Protein AF-A0A392MML0-F1 (afdb_monomer_lite)

Foldseek 3Di:
DDDDDDDDDADPVALLQPLDPLSVQQLVCVVVVHHSDGDDDFDADPPPRHGDDPVRVVVVCVVVVHDDDHSVVVNLVCLLPDDQKDFDDWDWDQDPLGIWIKTWIAGNRPRDIKIKTWFAQCPQQAAAAEEEAEDECCCCPVVDPLACRNVLVVLSSNVRVVVRGHMYIYDPCCYLQNPDDVLNVQLVVVVVVPDASQRSCVVVVHDSHPDDCSNVLSVSVVSNHQEYAYAFQAPVVQPSSVSSNHYYPHYDYRADDDDPSHVRVVVCCVPVRVGHHPVND

Structure (mmCIF, N/CA/C/O backbone):
data_AF-A0A392MML0-F1
#
_entry.id   AF-A0A392MML0-F1
#
loop_
_atom_site.group_PDB
_atom_site.id
_atom_site.type_symbol
_atom_site.label_atom_id
_atom_site.label_alt_id
_atom_site.label_comp_id
_atom_site.label_asym_id
_atom_site.label_entity_id
_atom_site.label_seq_id
_atom_site.pdbx_PDB_ins_code
_atom_site.Cartn_x
_atom_site.Cartn_y
_atom_site.Cartn_z
_atom_site.occupancy
_atom_site.B_iso_or_equiv
_atom_site.auth_seq_id
_atom_site.auth_comp_id
_atom_site.auth_asym_id
_atom_site.auth_atom_id
_atom_site.pdbx_PDB_model_num
ATOM 1 N N . LYS A 1 1 ? 29.523 -18.549 -19.475 1.00 69.62 1 LYS A N 1
ATOM 2 C CA . LYS A 1 1 ? 30.356 -18.600 -20.705 1.00 69.62 1 LYS A CA 1
ATOM 3 C C . LYS A 1 1 ? 30.643 -17.160 -21.132 1.00 69.62 1 LYS A C 1
ATOM 5 O O . LYS A 1 1 ? 29.726 -16.363 -20.967 1.00 69.62 1 LYS A O 1
ATOM 10 N N . PRO A 1 2 ? 31.853 -16.813 -21.603 1.00 88.12 2 PRO A N 1
ATOM 11 C CA . PRO A 1 2 ? 32.136 -15.474 -22.132 1.00 88.12 2 PRO A CA 1
ATOM 12 C C . PRO A 1 2 ? 31.423 -15.230 -23.477 1.00 88.12 2 PRO A C 1
ATOM 14 O O . PRO A 1 2 ? 31.058 -16.192 -24.156 1.00 88.12 2 PRO A O 1
ATOM 17 N N . GLY A 1 3 ? 31.216 -13.959 -23.843 1.00 93.94 3 GLY A N 1
ATOM 18 C CA . GLY A 1 3 ? 30.564 -13.529 -25.087 1.00 93.94 3 GLY A CA 1
ATOM 19 C C . GLY A 1 3 ? 30.377 -12.006 -25.166 1.00 93.94 3 GLY A C 1
ATOM 20 O O . GLY A 1 3 ? 30.806 -11.287 -24.269 1.00 93.94 3 GLY A O 1
ATOM 21 N N . HIS A 1 4 ? 29.718 -11.529 -26.228 1.00 94.62 4 HIS A N 1
ATOM 22 C CA . HIS A 1 4 ? 29.469 -10.096 -26.492 1.00 94.62 4 HIS A CA 1
ATOM 23 C C . HIS A 1 4 ? 28.057 -9.630 -26.094 1.00 94.62 4 HIS A C 1
ATOM 25 O O . HIS A 1 4 ? 27.668 -8.499 -26.367 1.00 94.62 4 HIS A O 1
ATOM 31 N N . VAL A 1 5 ? 27.276 -10.512 -25.464 1.00 93.94 5 VAL A N 1
ATOM 32 C CA . VAL A 1 5 ? 25.942 -10.219 -24.932 1.00 93.94 5 VAL A CA 1
ATOM 33 C C . VAL A 1 5 ? 25.992 -10.405 -23.424 1.00 93.94 5 VAL A C 1
ATOM 35 O O . VAL A 1 5 ? 26.407 -11.460 -22.942 1.00 93.94 5 VAL A O 1
ATOM 38 N N . PHE A 1 6 ? 25.552 -9.389 -22.687 1.00 94.12 6 PHE A N 1
ATOM 39 C CA . PHE A 1 6 ? 25.545 -9.383 -21.228 1.00 94.12 6 PHE A CA 1
ATOM 40 C C . PHE A 1 6 ? 24.127 -9.686 -20.722 1.00 94.12 6 PHE A C 1
ATOM 42 O O . PHE A 1 6 ? 23.283 -8.788 -20.709 1.00 94.12 6 PHE A O 1
ATOM 49 N N . PRO A 1 7 ? 23.813 -10.938 -20.335 1.00 93.88 7 PRO A N 1
ATOM 50 C CA . PRO A 1 7 ? 22.473 -11.282 -19.884 1.00 93.88 7 PRO A CA 1
ATOM 51 C C . PRO A 1 7 ? 22.177 -10.633 -18.530 1.00 93.88 7 PRO A C 1
ATOM 53 O O . PRO A 1 7 ? 22.940 -10.775 -17.573 1.00 93.88 7 PRO A O 1
ATOM 56 N N . LEU A 1 8 ? 21.026 -9.971 -18.437 1.00 95.19 8 LEU A N 1
ATOM 57 C CA . LEU A 1 8 ? 20.492 -9.430 -17.191 1.00 95.19 8 LEU A CA 1
ATOM 58 C C . LEU A 1 8 ? 19.287 -10.263 -16.754 1.00 95.19 8 LEU A C 1
ATOM 60 O O . LEU A 1 8 ? 18.409 -10.573 -17.557 1.00 95.19 8 LEU A O 1
ATOM 64 N N . LYS A 1 9 ? 19.228 -10.610 -15.467 1.00 93.88 9 LYS A N 1
ATOM 65 C CA . LYS A 1 9 ? 18.085 -11.324 -14.888 1.00 93.88 9 LYS A CA 1
ATOM 66 C C . LYS A 1 9 ? 17.128 -10.321 -14.250 1.00 93.88 9 LYS A C 1
ATOM 68 O O . LYS A 1 9 ? 17.496 -9.656 -13.284 1.00 93.88 9 LYS A O 1
ATOM 73 N N . TYR A 1 10 ? 15.911 -10.235 -14.776 1.00 92.69 10 TYR A N 1
ATOM 74 C CA . TYR A 1 10 ? 14.839 -9.449 -14.168 1.00 92.69 10 TYR A CA 1
ATOM 75 C C . TYR A 1 10 ? 14.255 -10.170 -12.943 1.00 92.69 10 TYR A C 1
ATOM 77 O O . TYR A 1 10 ? 14.371 -11.392 -12.797 1.00 92.69 10 TYR A O 1
ATOM 85 N N . ARG A 1 11 ? 13.618 -9.417 -12.042 1.00 89.25 11 ARG A N 1
ATOM 86 C CA . ARG A 1 11 ? 12.862 -9.990 -10.919 1.00 89.25 11 ARG A CA 1
ATOM 87 C C . ARG A 1 11 ? 11.448 -10.390 -11.337 1.00 89.25 11 ARG A C 1
ATOM 89 O O . ARG A 1 11 ? 10.748 -9.615 -11.985 1.00 89.25 11 ARG A O 1
ATOM 96 N N . ASN A 1 12 ? 10.991 -11.559 -10.885 1.00 86.75 12 ASN A N 1
ATOM 97 C CA . ASN A 1 12 ? 9.590 -11.967 -11.032 1.00 86.75 12 ASN A CA 1
ATOM 98 C C . ASN A 1 12 ? 8.664 -10.891 -10.448 1.00 86.75 12 ASN A C 1
ATOM 100 O O . ASN A 1 12 ? 8.916 -10.400 -9.350 1.00 86.75 12 ASN A O 1
ATOM 104 N N . GLY A 1 13 ? 7.623 -10.521 -11.197 1.00 86.94 13 GLY A N 1
ATOM 105 C CA . GLY A 1 13 ? 6.752 -9.374 -10.912 1.00 86.94 13 GLY A CA 1
ATOM 106 C C . GLY A 1 13 ? 7.151 -8.081 -11.637 1.00 86.94 13 GLY A C 1
ATOM 107 O O . GLY A 1 13 ? 6.345 -7.153 -11.690 1.00 86.94 13 GLY A O 1
ATOM 108 N N . GLY A 1 14 ? 8.333 -8.024 -12.257 1.00 92.19 14 GLY A N 1
ATOM 109 C CA . GLY A 1 14 ? 8.743 -6.923 -13.132 1.00 92.19 14 GLY A CA 1
ATOM 110 C C . GLY A 1 14 ? 8.851 -5.586 -12.398 1.00 92.19 14 GLY A C 1
ATOM 111 O O . GLY A 1 14 ? 9.293 -5.527 -11.244 1.00 92.19 14 GLY A O 1
ATOM 112 N N . VAL A 1 15 ? 8.417 -4.500 -13.042 1.00 91.56 15 VAL A N 1
ATOM 113 C CA . VAL A 1 15 ? 8.531 -3.139 -12.495 1.00 91.56 15 VAL A CA 1
ATOM 114 C C . VAL A 1 15 ? 7.739 -2.938 -11.211 1.00 91.56 15 VAL A C 1
ATOM 116 O O . VAL A 1 15 ? 8.058 -2.047 -10.430 1.00 91.56 15 VAL A O 1
ATOM 119 N N . LEU A 1 16 ? 6.749 -3.797 -10.954 1.00 87.88 16 LEU A N 1
ATOM 120 C CA . LEU A 1 16 ? 5.980 -3.806 -9.709 1.00 87.88 16 LEU A CA 1
ATOM 121 C C . LEU A 1 16 ? 6.795 -4.311 -8.510 1.00 87.88 16 LEU A C 1
ATOM 123 O O . LEU A 1 16 ? 6.372 -4.144 -7.373 1.00 87.88 16 LEU A O 1
ATOM 127 N N . ARG A 1 17 ? 7.950 -4.938 -8.755 1.00 82.44 17 ARG A N 1
ATOM 128 C CA . ARG A 1 17 ? 8.863 -5.457 -7.725 1.00 82.44 17 ARG A CA 1
ATOM 129 C C . ARG A 1 17 ? 10.188 -4.722 -7.678 1.00 82.44 17 ARG A C 1
ATOM 131 O O . ARG A 1 17 ? 10.786 -4.600 -6.611 1.00 82.44 17 ARG A O 1
ATOM 138 N N . ARG A 1 18 ? 10.667 -4.253 -8.827 1.00 85.69 18 ARG A N 1
ATOM 139 C CA . ARG A 1 18 ? 11.861 -3.419 -8.935 1.00 85.69 18 ARG A CA 1
ATOM 140 C C . ARG A 1 18 ? 11.701 -2.470 -10.111 1.00 85.69 18 ARG A C 1
ATOM 142 O O . ARG A 1 18 ? 11.640 -2.914 -11.249 1.00 85.69 18 ARG A O 1
ATOM 149 N N . ALA A 1 19 ? 11.715 -1.171 -9.838 1.00 88.88 19 ALA A N 1
ATOM 150 C CA . ALA A 1 19 ? 11.628 -0.120 -10.849 1.00 88.88 19 ALA A CA 1
ATOM 151 C C . ALA A 1 19 ? 12.954 0.054 -11.626 1.00 88.88 19 ALA A C 1
ATOM 153 O O . ALA A 1 19 ? 13.584 1.106 -11.571 1.00 88.88 19 ALA A O 1
ATOM 154 N N . GLY A 1 20 ? 13.416 -0.998 -12.306 1.00 92.25 20 GLY A N 1
ATOM 155 C CA . GLY A 1 20 ? 14.630 -0.994 -13.120 1.00 92.25 20 GLY A CA 1
ATOM 156 C C . GLY A 1 20 ? 14.337 -1.070 -14.618 1.00 92.25 20 GLY A C 1
ATOM 157 O O . GLY A 1 20 ? 13.309 -1.597 -15.036 1.00 92.25 20 GLY A O 1
ATOM 158 N N . HIS A 1 21 ? 15.277 -0.592 -15.440 1.00 95.31 21 HIS A N 1
ATOM 159 C CA . HIS A 1 21 ? 15.193 -0.700 -16.904 1.00 95.31 21 HIS A CA 1
ATOM 160 C C . HIS A 1 21 ? 15.143 -2.158 -17.385 1.00 95.31 21 HIS A C 1
ATOM 162 O O . HIS A 1 21 ? 14.442 -2.464 -18.347 1.00 95.31 21 HIS A O 1
ATOM 168 N N . THR A 1 22 ? 15.833 -3.068 -16.685 1.00 95.88 22 THR A N 1
ATOM 169 C CA . THR A 1 22 ? 15.772 -4.511 -16.952 1.00 95.88 22 THR A CA 1
ATOM 170 C C . THR A 1 22 ? 14.336 -5.018 -16.859 1.00 95.88 22 THR A C 1
ATOM 172 O O . THR A 1 22 ? 13.816 -5.545 -17.837 1.00 95.88 22 THR A O 1
ATOM 175 N N . GLU A 1 23 ? 13.666 -4.797 -15.726 1.00 96.94 23 GLU A N 1
ATOM 176 C CA . GLU A 1 23 ? 12.269 -5.188 -15.538 1.00 96.94 23 GLU A CA 1
ATOM 177 C C . GLU A 1 23 ? 11.330 -4.490 -16.526 1.00 96.94 23 GLU A C 1
ATOM 179 O O . GLU A 1 23 ? 10.472 -5.140 -17.114 1.00 96.94 23 GLU A O 1
ATOM 184 N N . ALA A 1 24 ? 11.515 -3.186 -16.751 1.00 97.00 24 ALA A N 1
ATOM 185 C CA . ALA A 1 24 ? 10.657 -2.409 -17.641 1.00 97.00 24 ALA A CA 1
ATOM 186 C C . ALA A 1 24 ? 10.690 -2.922 -19.082 1.00 97.00 24 ALA A C 1
ATOM 188 O O . ALA A 1 24 ? 9.644 -3.049 -19.713 1.00 97.00 24 ALA A O 1
ATOM 189 N N . SER A 1 25 ? 11.877 -3.258 -19.588 1.00 96.75 25 SER A N 1
ATOM 190 C CA . SER A 1 25 ? 12.028 -3.784 -20.944 1.00 96.75 25 SER A CA 1
ATOM 191 C C . SER A 1 25 ? 11.318 -5.131 -21.132 1.00 96.75 25 SER A C 1
ATOM 193 O O . SER A 1 25 ? 10.666 -5.337 -22.153 1.00 96.75 25 SER A O 1
ATOM 195 N N . VAL A 1 26 ? 11.390 -6.019 -20.132 1.00 97.00 26 VAL A N 1
ATOM 196 C CA . VAL A 1 26 ? 10.736 -7.335 -20.155 1.00 97.00 26 VAL A CA 1
ATOM 197 C C . VAL A 1 26 ? 9.219 -7.197 -20.016 1.00 97.00 26 VAL A C 1
ATOM 199 O O . VAL A 1 26 ? 8.464 -7.862 -20.721 1.00 97.00 26 VAL A O 1
ATOM 202 N N . ASP A 1 27 ? 8.756 -6.300 -19.1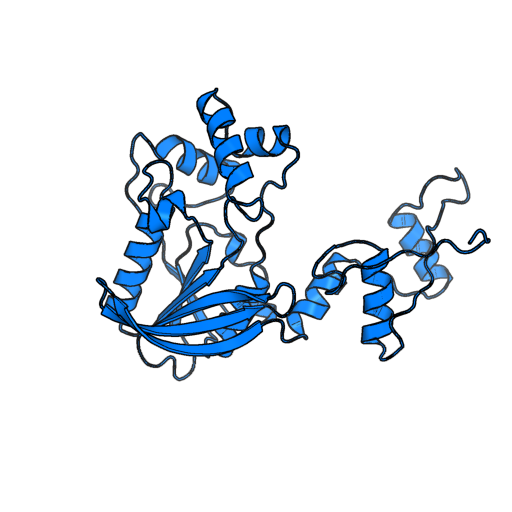48 1.00 96.75 27 ASP A N 1
ATOM 203 C CA . ASP A 1 27 ? 7.328 -6.047 -18.976 1.00 96.75 27 ASP A CA 1
ATOM 204 C C . ASP A 1 27 ? 6.687 -5.467 -20.240 1.00 96.75 27 ASP A C 1
ATOM 206 O O . ASP A 1 27 ? 5.575 -5.853 -20.584 1.00 96.75 27 ASP A O 1
ATOM 210 N N . LEU A 1 28 ? 7.372 -4.566 -20.954 1.00 96.94 28 LEU A N 1
ATOM 211 C CA . LEU A 1 28 ? 6.857 -3.994 -22.202 1.00 96.94 28 LEU A CA 1
ATOM 212 C C . LEU A 1 28 ? 6.643 -5.065 -23.279 1.00 96.94 28 LEU A C 1
ATOM 214 O O . LEU A 1 28 ? 5.586 -5.080 -23.909 1.00 96.94 28 LEU A O 1
ATOM 218 N N . VAL A 1 29 ? 7.599 -5.983 -23.466 1.00 96.56 29 VAL A N 1
ATOM 219 C CA . VAL A 1 29 ? 7.441 -7.075 -24.446 1.00 96.56 29 VAL A CA 1
ATOM 220 C C . VAL A 1 29 ? 6.363 -8.071 -24.012 1.00 96.56 29 VAL A C 1
ATOM 222 O O . VAL A 1 29 ? 5.564 -8.501 -24.841 1.00 96.56 29 VAL A O 1
ATOM 225 N N . ALA A 1 30 ? 6.261 -8.369 -22.713 1.00 94.81 30 ALA A N 1
ATOM 226 C CA . ALA A 1 30 ? 5.213 -9.238 -22.184 1.00 94.81 30 ALA A CA 1
ATOM 227 C C . ALA A 1 30 ? 3.812 -8.623 -22.361 1.00 94.81 30 ALA A C 1
ATOM 229 O O . ALA A 1 30 ? 2.881 -9.313 -22.770 1.00 94.81 30 ALA A O 1
ATOM 230 N N . LEU A 1 31 ? 3.660 -7.314 -22.122 1.00 95.06 31 LEU A N 1
ATOM 231 C CA . LEU A 1 31 ? 2.411 -6.579 -22.364 1.00 95.06 31 LEU A CA 1
ATOM 232 C C . LEU A 1 31 ? 2.029 -6.527 -23.850 1.00 95.06 31 LEU A C 1
ATOM 234 O O . LEU A 1 31 ? 0.846 -6.411 -24.163 1.00 95.06 31 LEU A O 1
ATOM 238 N N . ALA A 1 32 ? 3.002 -6.641 -24.755 1.00 95.44 32 ALA A N 1
ATOM 239 C CA . ALA A 1 32 ? 2.768 -6.784 -26.190 1.00 95.44 32 ALA A CA 1
ATOM 240 C C . ALA A 1 32 ? 2.397 -8.223 -26.611 1.00 95.44 32 ALA A C 1
ATOM 242 O O . ALA A 1 32 ? 2.219 -8.483 -27.799 1.00 95.44 32 ALA A O 1
ATOM 243 N N . GLY A 1 33 ? 2.283 -9.165 -25.666 1.00 95.75 33 GLY A N 1
ATOM 244 C CA . GLY A 1 33 ? 1.979 -10.572 -25.941 1.00 95.75 33 GLY A CA 1
ATOM 245 C C . GLY A 1 33 ? 3.170 -11.380 -26.465 1.00 95.75 33 GLY A C 1
ATOM 246 O O . GLY A 1 33 ? 2.980 -12.474 -26.993 1.00 95.75 33 GLY A O 1
ATOM 247 N N . LEU A 1 34 ? 4.393 -10.855 -26.341 1.00 97.12 34 LEU A N 1
ATOM 248 C CA . LEU A 1 34 ? 5.618 -11.518 -26.784 1.00 97.12 34 LEU A CA 1
ATOM 249 C C . LEU A 1 34 ? 6.273 -12.306 -25.642 1.00 97.12 34 LEU A C 1
ATOM 251 O O . LEU A 1 34 ? 5.943 -12.152 -24.464 1.00 97.12 34 LEU A O 1
ATOM 255 N N . SER A 1 35 ? 7.241 -13.157 -25.991 1.00 95.00 35 SER A N 1
ATOM 256 C CA . SER A 1 35 ? 8.074 -13.829 -24.990 1.00 95.00 35 SER A CA 1
ATOM 257 C C . SER A 1 35 ? 8.854 -12.805 -24.148 1.00 95.00 35 SER A C 1
ATOM 259 O O . SER A 1 35 ? 9.287 -11.788 -24.692 1.00 95.00 35 SER A O 1
ATOM 261 N N . PRO A 1 36 ? 9.082 -13.065 -22.845 1.00 94.25 36 PRO A N 1
ATOM 262 C CA . PRO A 1 36 ? 9.681 -12.114 -21.903 1.00 94.25 36 PRO A CA 1
ATOM 263 C C . PRO A 1 36 ? 11.210 -11.999 -22.062 1.00 94.25 36 PRO A C 1
ATOM 265 O O . PRO A 1 36 ? 11.971 -12.158 -21.109 1.00 94.25 36 PRO A O 1
ATOM 268 N N . PHE A 1 37 ? 11.666 -11.729 -23.284 1.00 94.50 37 PHE A N 1
ATOM 269 C CA . PHE A 1 37 ? 13.055 -11.471 -23.639 1.00 94.50 37 PHE A CA 1
ATOM 270 C C . PHE A 1 37 ? 13.149 -10.113 -24.327 1.00 94.50 37 PHE A C 1
ATOM 272 O O . PHE A 1 37 ? 12.407 -9.828 -25.264 1.00 94.50 37 PHE A O 1
ATOM 279 N N . SER A 1 38 ? 14.078 -9.282 -23.872 1.00 96.25 38 SER A N 1
ATOM 280 C CA . SER A 1 38 ? 14.300 -7.937 -24.392 1.00 96.25 38 SER A CA 1
ATOM 281 C C . SER A 1 38 ? 15.794 -7.672 -24.568 1.00 96.25 38 SER A C 1
ATOM 283 O O . SER A 1 38 ? 16.635 -8.228 -23.858 1.00 96.25 38 SER A O 1
ATOM 285 N N . ALA A 1 39 ? 16.119 -6.795 -25.514 1.00 96.19 39 ALA A N 1
ATOM 286 C CA . ALA A 1 39 ? 17.425 -6.162 -25.617 1.00 96.19 39 ALA A CA 1
ATOM 287 C C . ALA A 1 39 ? 17.272 -4.690 -25.229 1.00 96.19 39 ALA A C 1
ATOM 289 O O . ALA A 1 39 ? 16.288 -4.046 -25.592 1.00 96.19 39 ALA A O 1
ATOM 290 N N . LEU A 1 40 ? 18.228 -4.166 -24.469 1.00 95.50 40 LEU A N 1
ATOM 291 C CA . LEU A 1 40 ? 18.230 -2.775 -24.037 1.00 95.50 40 LEU A CA 1
ATOM 292 C C . LEU A 1 40 ? 19.656 -2.235 -24.053 1.00 95.50 40 LEU A C 1
ATOM 294 O O . LEU A 1 40 ? 20.604 -2.960 -23.754 1.00 95.50 40 LEU A O 1
ATOM 298 N N . THR A 1 41 ? 19.788 -0.954 -24.372 1.00 94.69 41 THR A N 1
ATOM 299 C CA . THR A 1 41 ? 21.037 -0.201 -24.267 1.00 94.69 41 THR A CA 1
ATOM 300 C C . THR A 1 41 ? 20.737 1.194 -23.742 1.00 94.69 41 THR A C 1
ATOM 302 O O . THR A 1 41 ? 19.629 1.708 -23.908 1.00 94.69 41 THR A O 1
ATOM 305 N N . ALA A 1 42 ? 21.725 1.798 -23.093 1.00 93.19 42 ALA A N 1
ATOM 306 C CA . ALA A 1 42 ? 21.693 3.211 -22.769 1.00 93.19 42 ALA A CA 1
ATOM 307 C C . ALA A 1 42 ? 21.924 4.049 -24.033 1.00 93.19 42 ALA A C 1
ATOM 309 O O . ALA A 1 42 ? 22.707 3.654 -24.899 1.00 93.19 42 ALA A O 1
ATOM 310 N N . LEU A 1 43 ? 21.265 5.205 -24.109 1.00 93.38 43 LEU A N 1
ATOM 311 C CA . LEU A 1 43 ? 21.593 6.240 -25.083 1.00 93.38 43 LEU A CA 1
ATOM 312 C C . LEU A 1 43 ? 22.582 7.221 -24.453 1.00 93.38 43 LEU A C 1
ATOM 314 O O . LEU A 1 43 ? 22.416 7.631 -23.300 1.00 93.38 43 LEU A O 1
ATOM 318 N N . VAL A 1 44 ? 23.603 7.568 -25.225 1.00 94.00 44 VAL A N 1
ATOM 319 C CA . VAL A 1 44 ? 24.650 8.521 -24.858 1.00 94.00 44 VAL A CA 1
ATOM 320 C C . VAL A 1 44 ? 24.518 9.767 -25.717 1.00 94.00 44 VAL A C 1
ATOM 322 O O . VAL A 1 44 ? 24.018 9.703 -26.841 1.00 94.00 44 VAL A O 1
ATOM 325 N N . ASP A 1 45 ? 24.928 10.895 -25.164 1.00 88.50 45 ASP A N 1
ATOM 326 C CA . ASP A 1 45 ? 25.050 12.139 -25.895 1.00 88.50 45 ASP A CA 1
ATOM 327 C C . ASP A 1 45 ? 26.230 12.061 -26.872 1.00 88.50 45 ASP A C 1
ATOM 329 O O . ASP A 1 45 ? 27.289 11.515 -26.552 1.00 88.50 45 ASP A O 1
ATOM 333 N N . VAL A 1 46 ? 26.024 12.571 -28.083 1.00 83.19 46 VAL A N 1
ATOM 334 C CA . VAL A 1 46 ? 27.016 12.498 -29.161 1.00 83.19 46 VAL A CA 1
ATOM 335 C C . VAL A 1 46 ? 28.107 13.556 -28.979 1.00 83.19 46 VAL A C 1
ATOM 337 O O . VAL A 1 46 ? 29.224 13.351 -29.449 1.00 83.19 46 VAL A O 1
ATOM 340 N N . GLU A 1 47 ? 27.811 14.669 -28.300 1.00 84.81 47 GLU A N 1
ATOM 341 C CA . GLU A 1 47 ? 28.741 15.791 -28.151 1.00 84.81 47 GLU A CA 1
ATOM 342 C C . GLU A 1 47 ? 29.773 15.551 -27.045 1.00 84.81 47 GLU A C 1
ATOM 344 O O . GLU A 1 47 ? 30.956 15.835 -27.239 1.00 84.81 47 GLU A O 1
ATOM 349 N N . ASP A 1 48 ? 29.350 15.016 -25.897 1.00 87.81 48 ASP A N 1
ATOM 350 C CA . ASP A 1 48 ? 30.211 14.867 -24.716 1.00 87.81 48 ASP A CA 1
ATOM 351 C C . ASP A 1 48 ? 30.426 13.410 -24.260 1.00 87.81 48 ASP A C 1
ATOM 353 O O . ASP A 1 48 ? 31.253 13.153 -23.382 1.00 87.81 48 ASP A O 1
ATOM 357 N N . GLY A 1 49 ? 29.721 12.442 -24.861 1.00 88.31 49 GLY A N 1
ATOM 358 C CA . GLY A 1 49 ? 29.804 11.021 -24.514 1.00 88.31 49 GLY A CA 1
ATOM 359 C C . GLY A 1 49 ? 29.161 10.648 -23.172 1.00 88.31 49 GLY A C 1
ATOM 360 O O . GLY A 1 49 ? 29.253 9.489 -22.755 1.00 88.31 49 GLY A O 1
ATOM 361 N N . ASN A 1 50 ? 28.510 11.591 -22.485 1.00 91.12 50 ASN A N 1
ATOM 362 C CA . ASN A 1 50 ? 27.792 11.332 -21.243 1.00 91.12 50 ASN A CA 1
ATOM 363 C C . ASN A 1 50 ? 26.449 10.638 -21.508 1.00 91.12 50 ASN A C 1
ATOM 365 O O . ASN A 1 50 ? 25.991 10.478 -22.635 1.00 91.12 50 ASN A O 1
ATOM 369 N N . MET A 1 51 ? 25.777 10.201 -20.444 1.00 92.44 51 MET A N 1
ATOM 370 C CA . MET A 1 51 ? 24.425 9.646 -20.547 1.00 92.44 51 MET A CA 1
ATOM 371 C C . MET A 1 51 ? 23.438 10.708 -21.045 1.00 92.44 51 MET A C 1
ATOM 373 O O . MET A 1 51 ? 23.380 11.805 -20.488 1.00 92.44 51 MET A O 1
ATOM 377 N N . ALA A 1 52 ? 22.618 10.363 -22.041 1.00 92.69 52 ALA A N 1
ATOM 378 C CA . ALA A 1 52 ? 21.686 11.309 -22.641 1.00 92.69 52 ALA A CA 1
ATOM 379 C C . ALA A 1 52 ? 20.676 11.854 -21.613 1.00 92.69 52 ALA A C 1
ATOM 381 O O . ALA A 1 52 ? 20.029 11.104 -20.873 1.00 92.69 52 ALA A O 1
ATOM 382 N N . SER A 1 53 ? 20.506 13.178 -21.600 1.00 91.88 53 SER A N 1
ATOM 383 C CA . SER A 1 53 ? 19.502 13.848 -20.769 1.00 91.88 53 SER A CA 1
ATOM 384 C C . SER A 1 53 ? 18.076 13.556 -21.259 1.00 91.88 53 SER A C 1
ATOM 386 O O . SER A 1 53 ? 17.858 13.222 -22.422 1.00 91.88 53 SER A O 1
ATOM 388 N N . LEU A 1 54 ? 17.060 13.749 -20.405 1.00 91.31 54 LEU A N 1
ATOM 389 C CA . LEU A 1 54 ? 15.654 13.591 -20.815 1.00 91.31 54 LEU A CA 1
ATOM 390 C C . LEU A 1 54 ? 15.279 14.500 -21.999 1.00 91.31 54 LEU A C 1
ATOM 392 O O . LEU A 1 54 ? 14.455 14.117 -22.827 1.00 91.31 54 LEU A O 1
ATOM 396 N N . SER A 1 55 ? 15.867 15.693 -22.074 1.00 92.38 55 SER A N 1
ATOM 397 C CA . SER A 1 55 ? 15.665 16.622 -23.187 1.00 92.38 55 SER A CA 1
ATOM 398 C C . SER A 1 55 ? 16.162 16.012 -24.497 1.00 92.38 55 SER A C 1
ATOM 400 O O . SER A 1 55 ? 15.419 15.981 -25.475 1.00 92.38 55 SER A O 1
ATOM 402 N N . ASN A 1 56 ? 17.358 15.423 -24.478 1.00 92.19 56 ASN A N 1
ATOM 403 C CA . ASN A 1 56 ? 17.977 14.816 -25.658 1.00 92.19 56 ASN A CA 1
ATOM 404 C C . ASN A 1 56 ? 17.238 13.536 -26.061 1.00 92.19 56 ASN A C 1
ATOM 406 O O . ASN A 1 56 ? 16.956 13.333 -27.238 1.00 92.19 56 ASN A O 1
ATOM 410 N N . LEU A 1 57 ? 16.804 12.731 -25.082 1.00 93.88 57 LEU A N 1
ATOM 411 C CA . LEU A 1 57 ? 15.946 11.567 -25.320 1.00 93.88 57 LEU A CA 1
ATOM 412 C C . LEU A 1 57 ? 14.626 11.944 -26.007 1.00 93.88 57 LEU A C 1
ATOM 414 O O . LEU A 1 57 ? 14.166 11.207 -26.873 1.00 93.88 57 LEU A O 1
ATOM 418 N N . LYS A 1 58 ? 14.008 13.078 -25.644 1.00 94.31 58 LYS A N 1
ATOM 419 C CA . LYS A 1 58 ? 12.778 13.559 -26.296 1.00 94.31 58 LYS A CA 1
ATOM 420 C C . LYS A 1 58 ? 13.023 14.003 -27.737 1.00 94.31 58 LYS A C 1
ATOM 422 O O . LYS A 1 58 ? 12.209 13.674 -28.594 1.00 94.31 58 LYS A O 1
ATOM 427 N N . SER A 1 59 ? 14.117 14.718 -27.999 1.00 93.31 59 SER A N 1
ATOM 428 C CA . SER A 1 59 ? 14.495 15.126 -29.358 1.00 93.31 59 SER A CA 1
ATOM 429 C C . SER A 1 59 ? 14.773 13.912 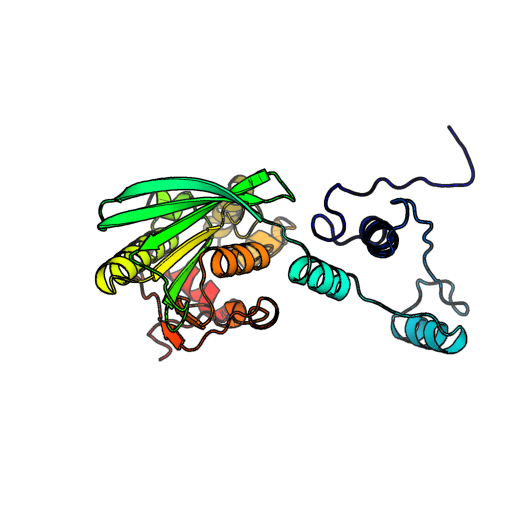-30.245 1.00 93.31 59 SER A C 1
ATOM 431 O O . SER A 1 59 ? 14.189 13.799 -31.318 1.00 93.31 59 SER A O 1
ATOM 433 N N . PHE A 1 60 ? 15.565 12.957 -29.750 1.00 93.19 60 PHE A N 1
ATOM 434 C CA . PHE A 1 60 ? 15.846 11.696 -30.439 1.00 93.19 60 PHE A CA 1
ATOM 435 C C . PHE A 1 60 ? 14.563 10.895 -30.704 1.00 93.19 60 PHE A C 1
ATOM 437 O O . PHE A 1 60 ? 14.322 10.424 -31.811 1.00 93.19 60 PHE A O 1
ATOM 444 N N . ALA A 1 61 ? 13.688 10.773 -29.703 1.00 95.19 61 ALA A N 1
ATOM 445 C CA . ALA A 1 61 ? 12.407 10.091 -29.857 1.00 95.19 61 ALA A CA 1
ATOM 446 C C . ALA A 1 61 ? 11.524 10.741 -30.937 1.00 95.19 61 ALA A C 1
ATOM 448 O O . ALA A 1 61 ? 10.869 10.029 -31.694 1.00 95.19 61 ALA A O 1
ATOM 449 N N . LEU A 1 62 ? 11.527 12.073 -31.040 1.00 95.88 62 LEU A N 1
ATOM 450 C CA . LEU A 1 62 ? 10.790 12.795 -32.076 1.00 95.88 62 LEU A CA 1
ATOM 451 C C . LEU A 1 62 ? 11.387 12.564 -33.472 1.00 95.88 62 LEU A C 1
ATOM 453 O O . LEU A 1 62 ? 10.639 12.282 -34.404 1.00 95.88 62 LEU A O 1
ATOM 457 N N . GLU A 1 63 ? 12.713 12.648 -33.604 1.00 95.81 63 GLU A N 1
ATOM 458 C CA . GLU A 1 63 ? 13.439 12.452 -34.868 1.00 95.81 63 GLU A CA 1
ATOM 459 C C . GLU A 1 63 ? 13.189 11.061 -35.467 1.00 95.81 63 GLU A C 1
ATOM 461 O O . GLU A 1 63 ? 12.866 10.938 -36.647 1.00 95.81 63 GLU A O 1
ATOM 466 N N . TYR A 1 64 ? 13.269 10.016 -34.639 1.00 96.00 64 TYR A N 1
ATOM 467 C CA . TYR A 1 64 ? 13.116 8.623 -35.075 1.00 96.00 64 TYR A CA 1
ATOM 468 C C . TYR A 1 64 ? 11.692 8.074 -34.904 1.00 96.00 64 TYR A C 1
ATOM 470 O O . TYR A 1 64 ? 11.466 6.881 -35.106 1.00 96.00 64 TYR A O 1
ATOM 478 N N . ASN A 1 65 ? 10.726 8.925 -34.536 1.00 96.69 65 ASN A N 1
ATOM 479 C CA . ASN A 1 65 ? 9.331 8.553 -34.282 1.00 96.69 65 ASN A CA 1
ATOM 480 C C . ASN A 1 65 ? 9.185 7.365 -33.304 1.00 96.69 65 ASN A C 1
ATOM 482 O O . ASN A 1 65 ? 8.448 6.405 -33.543 1.00 96.69 65 ASN A O 1
ATOM 486 N N . LEU A 1 66 ? 9.920 7.421 -32.192 1.00 96.06 66 LEU A N 1
ATOM 487 C CA . LEU A 1 66 ? 9.900 6.415 -31.136 1.00 96.06 66 LEU A CA 1
ATOM 488 C C . LEU A 1 66 ? 9.039 6.889 -29.956 1.00 96.06 66 LEU A C 1
ATOM 490 O O . LEU A 1 66 ? 9.132 8.044 -29.538 1.00 96.06 66 LEU A O 1
ATOM 494 N N . PRO A 1 67 ? 8.220 6.014 -29.350 1.00 94.25 67 PRO A N 1
ATOM 495 C CA . PRO A 1 67 ? 7.510 6.360 -28.129 1.00 94.25 67 PRO A CA 1
ATOM 496 C C . PRO A 1 67 ? 8.483 6.475 -26.949 1.00 94.25 67 PRO A C 1
ATOM 498 O O . PRO A 1 67 ? 9.364 5.635 -26.765 1.00 94.25 67 PRO A O 1
ATOM 501 N N . ILE A 1 68 ? 8.263 7.472 -26.091 1.00 94.81 68 ILE A N 1
ATOM 502 C CA . ILE A 1 68 ? 8.950 7.601 -24.803 1.00 94.81 68 ILE A CA 1
ATOM 503 C C . ILE A 1 68 ? 7.966 7.335 -23.664 1.00 94.81 68 ILE A C 1
ATOM 505 O O . ILE A 1 68 ? 6.883 7.916 -23.602 1.00 94.81 68 ILE A O 1
ATOM 509 N N . VAL A 1 69 ? 8.342 6.441 -22.750 1.00 94.62 69 VAL A N 1
ATOM 510 C CA . VAL A 1 69 ? 7.541 6.086 -21.572 1.00 94.62 69 VAL A CA 1
ATOM 511 C C . VAL A 1 69 ? 8.407 6.116 -20.322 1.00 94.62 69 VAL A C 1
ATOM 513 O O . VAL A 1 69 ? 9.596 5.805 -20.370 1.00 94.62 69 VAL A O 1
ATOM 516 N N . SER A 1 70 ? 7.813 6.474 -19.183 1.00 94.38 70 SER A N 1
ATOM 517 C CA . SER A 1 70 ? 8.493 6.389 -17.892 1.00 94.38 70 SER A CA 1
ATOM 518 C C . SER A 1 70 ? 8.195 5.053 -17.205 1.00 94.38 70 SER A C 1
ATOM 520 O O . SER A 1 70 ? 7.091 4.514 -17.313 1.00 94.38 70 SER A O 1
ATOM 522 N N . ILE A 1 71 ? 9.155 4.533 -16.432 1.00 92.88 71 ILE A N 1
ATOM 523 C CA . ILE A 1 71 ? 8.934 3.347 -15.584 1.00 92.88 71 ILE A CA 1
ATOM 524 C C . ILE A 1 71 ? 7.779 3.605 -14.607 1.00 92.88 71 ILE A C 1
ATOM 526 O O . ILE A 1 71 ? 6.951 2.728 -14.373 1.00 92.88 71 ILE A O 1
ATOM 530 N N . THR A 1 72 ? 7.669 4.827 -14.084 1.00 87.50 72 THR A N 1
ATOM 531 C CA . THR A 1 72 ? 6.570 5.243 -13.207 1.00 87.50 72 THR A CA 1
ATOM 532 C C . THR A 1 72 ? 5.206 5.095 -13.884 1.00 87.50 72 THR A C 1
ATOM 534 O O . THR A 1 72 ? 4.261 4.604 -13.261 1.00 87.50 72 THR A O 1
ATOM 537 N N . ASP A 1 73 ? 5.082 5.477 -15.155 1.00 90.19 73 ASP A N 1
ATOM 538 C CA . ASP A 1 73 ? 3.831 5.330 -15.904 1.00 90.19 73 ASP A CA 1
ATOM 539 C C . ASP A 1 73 ? 3.545 3.876 -16.263 1.00 90.19 73 ASP A C 1
ATOM 541 O O . ASP A 1 73 ? 2.392 3.458 -16.182 1.00 90.19 73 ASP A O 1
ATOM 545 N N . LEU A 1 74 ? 4.575 3.078 -16.553 1.00 93.12 74 LEU A N 1
ATOM 546 C CA . LEU A 1 74 ? 4.430 1.635 -16.741 1.00 93.12 74 LEU A CA 1
ATOM 547 C C . LEU A 1 74 ? 3.927 0.947 -15.461 1.00 93.12 74 LEU A C 1
ATOM 549 O O . LEU A 1 74 ? 2.981 0.162 -15.513 1.00 93.12 74 LEU A O 1
ATOM 553 N N . ILE A 1 75 ? 4.479 1.300 -14.295 1.00 87.81 75 ILE A N 1
ATOM 554 C CA . ILE A 1 75 ? 4.002 0.821 -12.988 1.00 87.81 75 ILE A CA 1
ATOM 555 C C . ILE A 1 75 ? 2.527 1.193 -12.795 1.00 87.81 75 ILE A C 1
ATOM 557 O O . ILE A 1 75 ? 1.708 0.333 -12.460 1.00 87.81 75 ILE A O 1
ATOM 561 N N . ARG A 1 76 ? 2.154 2.459 -13.036 1.00 84.56 76 ARG A N 1
ATOM 562 C CA . ARG A 1 76 ? 0.753 2.912 -12.947 1.00 84.56 76 ARG A CA 1
ATOM 563 C C . ARG A 1 76 ? -0.152 2.151 -13.918 1.00 84.56 76 ARG A C 1
ATOM 565 O O . ARG A 1 76 ? -1.257 1.766 -13.537 1.00 84.56 76 ARG A O 1
ATOM 572 N N . TYR A 1 77 ? 0.308 1.930 -15.148 1.00 89.06 77 TYR A N 1
ATOM 573 C CA . TYR A 1 77 ? -0.421 1.215 -16.191 1.00 89.06 77 TYR A CA 1
ATOM 574 C C . TYR A 1 77 ? -0.720 -0.225 -15.771 1.00 89.06 77 TYR A C 1
ATOM 576 O O . TYR A 1 77 ? -1.889 -0.624 -15.795 1.00 89.06 77 TYR A O 1
ATOM 584 N N . ARG A 1 78 ? 0.311 -0.966 -15.340 1.00 90.62 78 ARG A N 1
ATOM 585 C CA . ARG A 1 78 ? 0.199 -2.362 -14.897 1.00 90.62 78 ARG A CA 1
ATOM 586 C C . ARG A 1 78 ? -0.707 -2.484 -13.677 1.00 90.62 78 ARG A C 1
ATOM 588 O O . ARG A 1 78 ? -1.681 -3.225 -13.719 1.00 90.62 78 ARG A O 1
ATOM 595 N N . ARG A 1 79 ? -0.501 -1.672 -12.632 1.00 85.25 79 ARG A N 1
ATOM 596 C CA . ARG A 1 79 ? -1.333 -1.710 -11.407 1.00 85.25 79 ARG A CA 1
ATOM 597 C C . ARG A 1 79 ? -2.817 -1.460 -11.642 1.00 85.25 79 ARG A C 1
ATOM 599 O O . ARG A 1 79 ? -3.649 -1.988 -10.907 1.00 85.25 79 ARG A O 1
ATOM 606 N N . LYS A 1 80 ? -3.147 -0.621 -12.625 1.00 81.38 80 LYS A N 1
ATOM 607 C CA . LYS A 1 80 ? -4.535 -0.298 -12.966 1.00 81.38 80 LYS A CA 1
ATOM 608 C C . LYS A 1 80 ? -5.231 -1.431 -13.728 1.00 81.38 80 LYS A C 1
ATOM 610 O O . LYS A 1 80 ? -6.455 -1.503 -13.698 1.00 81.38 80 LYS A O 1
ATOM 615 N N . ARG A 1 81 ? -4.478 -2.264 -14.448 1.00 86.56 81 ARG A N 1
ATOM 616 C CA . ARG A 1 81 ? -5.026 -3.251 -15.394 1.00 86.56 81 ARG A CA 1
ATOM 617 C C . ARG A 1 81 ? -4.868 -4.691 -14.938 1.00 86.56 81 ARG A C 1
ATOM 619 O O . ARG A 1 81 ? -5.679 -5.532 -15.305 1.00 86.56 81 ARG A O 1
ATOM 626 N N . GLU A 1 82 ? -3.855 -4.973 -14.137 1.00 89.94 82 GLU A N 1
ATOM 627 C CA . GLU A 1 82 ? -3.588 -6.309 -13.630 1.00 89.94 82 GLU A CA 1
ATOM 628 C C . GLU A 1 82 ? -4.285 -6.525 -12.289 1.00 89.94 82 GLU A C 1
ATOM 630 O O . GLU A 1 82 ? -4.256 -5.668 -11.402 1.00 89.94 82 GLU A O 1
ATOM 635 N N . LYS A 1 83 ? -4.882 -7.708 -12.121 1.00 90.19 83 LYS A N 1
ATOM 636 C CA . LYS A 1 83 ? -5.368 -8.179 -10.824 1.00 90.19 83 LYS A CA 1
ATOM 637 C C . LYS A 1 83 ? -4.174 -8.700 -10.022 1.00 90.19 83 LYS A C 1
ATOM 639 O O . LYS A 1 83 ? -3.695 -9.802 -10.275 1.00 90.19 83 LYS A O 1
ATOM 644 N N . LEU A 1 84 ? -3.697 -7.892 -9.079 1.00 91.19 84 LEU A N 1
ATOM 645 C CA . LEU A 1 84 ? -2.497 -8.139 -8.273 1.00 91.19 84 LEU A CA 1
ATOM 646 C C . LEU A 1 84 ? -2.798 -8.789 -6.922 1.00 91.19 84 LEU A C 1
ATOM 648 O O . LEU A 1 84 ? -1.873 -9.233 -6.250 1.00 91.19 84 LEU A O 1
ATOM 652 N N . VAL A 1 85 ? -4.070 -8.864 -6.536 1.00 92.94 85 VAL A N 1
ATOM 653 C CA . VAL A 1 85 ? -4.523 -9.579 -5.340 1.00 92.94 85 VAL A CA 1
ATOM 654 C C . VAL A 1 85 ? -5.568 -10.625 -5.669 1.00 92.94 85 VAL A C 1
ATOM 656 O O . VAL A 1 85 ? -6.365 -10.479 -6.599 1.00 92.94 85 VAL A O 1
ATOM 659 N N . GLU A 1 86 ? -5.587 -11.670 -4.860 1.00 95.44 86 GLU A N 1
ATOM 660 C CA . GLU A 1 86 ? -6.560 -12.744 -4.931 1.00 95.44 86 GLU A CA 1
ATOM 661 C C . GLU A 1 86 ? -7.154 -13.002 -3.553 1.00 95.44 86 GLU A C 1
ATOM 663 O O . GLU A 1 86 ? -6.420 -13.161 -2.582 1.00 95.44 86 GLU A O 1
ATOM 668 N N . ARG A 1 87 ? -8.486 -13.011 -3.471 1.00 97.12 87 ARG A N 1
ATOM 669 C CA . ARG A 1 87 ? -9.207 -13.376 -2.254 1.00 97.12 87 ARG A CA 1
ATOM 670 C C . ARG A 1 87 ? -9.095 -14.886 -2.070 1.00 97.12 87 ARG A C 1
ATOM 672 O O . ARG A 1 87 ? -9.570 -15.625 -2.927 1.00 97.12 87 ARG A O 1
ATOM 679 N N . THR A 1 88 ? -8.485 -15.326 -0.977 1.00 95.88 88 THR A N 1
ATOM 680 C CA . THR A 1 88 ? -8.191 -16.747 -0.733 1.00 95.88 88 THR A CA 1
ATOM 681 C C . THR A 1 88 ? -9.163 -17.381 0.254 1.00 95.88 88 THR A C 1
ATOM 683 O O . THR A 1 88 ? -9.660 -18.475 0.006 1.00 95.88 88 THR A O 1
ATOM 686 N N . TYR A 1 89 ? -9.484 -16.683 1.345 1.00 95.50 89 TYR A N 1
ATOM 687 C CA . TYR A 1 89 ? -10.324 -17.210 2.423 1.00 95.50 89 TYR A CA 1
ATOM 688 C C .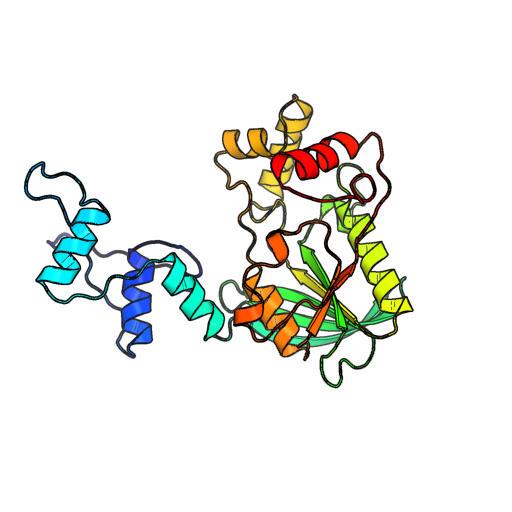 TYR A 1 89 ? -11.255 -16.140 2.986 1.00 95.50 89 TYR A C 1
ATOM 690 O O . TYR A 1 89 ? -10.949 -14.945 2.944 1.00 95.50 89 TYR A O 1
ATOM 698 N N . VAL A 1 90 ? -12.381 -16.580 3.547 1.00 97.25 90 VAL A N 1
ATOM 699 C CA . VAL A 1 90 ? -13.346 -15.729 4.251 1.00 97.25 90 VAL A CA 1
ATOM 700 C C . VAL A 1 90 ? -13.744 -16.414 5.551 1.00 97.25 90 VAL A C 1
ATOM 702 O O . VAL A 1 90 ? -13.997 -17.617 5.557 1.00 97.25 90 VAL A O 1
ATOM 705 N N . SER A 1 91 ? -13.800 -15.663 6.648 1.00 97.62 91 SER A N 1
ATOM 706 C CA . SER A 1 91 ? -14.245 -16.177 7.944 1.00 97.62 91 SER A CA 1
ATOM 707 C C . SER A 1 91 ? -14.999 -15.121 8.745 1.00 97.62 91 SER A C 1
ATOM 709 O O . SER A 1 91 ? -14.811 -13.921 8.547 1.00 97.62 91 SER A O 1
ATOM 711 N N . HIS A 1 92 ? -15.830 -15.568 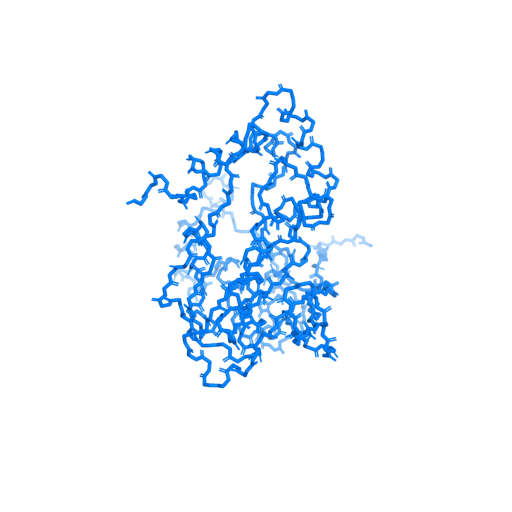9.682 1.00 97.50 92 HIS A N 1
ATOM 712 C CA . HIS A 1 92 ? -16.373 -14.702 10.722 1.00 97.50 92 HIS A CA 1
ATOM 713 C C . HIS A 1 92 ? -15.301 -14.457 11.784 1.00 97.50 92 HIS A C 1
ATOM 715 O O . HIS A 1 92 ? -14.642 -15.388 12.245 1.00 97.50 92 HIS A O 1
ATOM 721 N N . LEU A 1 93 ? -15.137 -13.200 12.181 1.00 97.44 93 LEU A N 1
ATOM 722 C CA . LEU A 1 93 ? -14.146 -12.769 13.152 1.00 97.44 93 LEU A CA 1
ATOM 723 C C . LEU A 1 93 ? -14.849 -12.047 14.308 1.00 97.44 93 LEU A C 1
ATOM 725 O O . LEU A 1 93 ? -15.112 -10.844 14.208 1.00 97.44 93 LEU A O 1
ATOM 729 N N . PRO A 1 94 ? -15.191 -12.759 15.397 1.00 97.62 94 PRO A N 1
ATOM 730 C CA . PRO A 1 94 ? -15.604 -12.112 16.632 1.00 97.62 94 PRO A CA 1
ATOM 731 C C . PRO A 1 94 ? -14.395 -11.395 17.241 1.00 97.62 94 PRO A C 1
ATOM 733 O O . PRO A 1 94 ? -13.335 -11.986 17.445 1.00 97.62 94 PRO A O 1
ATOM 736 N N . THR A 1 95 ? -14.544 -10.106 17.521 1.00 97.38 95 THR A N 1
ATOM 737 C CA . THR A 1 95 ? -13.511 -9.271 18.142 1.00 97.38 95 THR A CA 1
ATOM 738 C C . THR A 1 95 ? -14.080 -8.562 19.363 1.00 97.38 95 THR A C 1
ATOM 740 O O . THR A 1 95 ? -15.293 -8.523 19.560 1.00 97.38 95 THR A O 1
ATOM 743 N N . LYS A 1 96 ? -13.215 -7.918 20.151 1.00 97.00 96 LYS A N 1
ATOM 744 C CA . LYS A 1 96 ? -13.654 -7.057 21.259 1.00 97.00 96 LYS A CA 1
ATOM 745 C C . LYS A 1 96 ? -14.513 -5.863 20.818 1.00 97.00 96 LYS A C 1
ATOM 747 O O . LYS A 1 96 ? -15.207 -5.297 21.649 1.00 97.00 96 LYS A O 1
ATOM 752 N N . TRP A 1 97 ? -14.443 -5.476 19.542 1.00 97.50 97 TRP A N 1
ATOM 753 C CA . TRP A 1 97 ? -15.215 -4.364 18.985 1.00 97.50 97 TRP A CA 1
ATOM 754 C C . TRP A 1 97 ? -16.535 -4.810 18.368 1.00 97.50 97 TRP A C 1
ATOM 756 O O . TRP A 1 97 ? -17.350 -3.963 18.055 1.00 97.50 97 TRP A O 1
ATOM 766 N N . GLY A 1 98 ? -16.743 -6.113 18.165 1.00 96.62 98 GLY A N 1
ATOM 767 C CA . GLY A 1 98 ? -17.918 -6.634 17.476 1.00 96.62 98 GLY A CA 1
ATOM 768 C C . GLY A 1 98 ? -17.597 -7.797 16.544 1.00 96.62 98 GLY A C 1
ATOM 769 O O . GLY A 1 98 ? -16.454 -8.263 16.451 1.00 96.62 98 GLY A O 1
ATOM 770 N N . LEU A 1 99 ? -18.634 -8.285 15.865 1.00 97.94 99 LEU A N 1
ATOM 771 C CA . LEU A 1 99 ? -18.541 -9.353 14.873 1.00 97.94 99 LEU A CA 1
ATOM 772 C C . LEU A 1 99 ? -18.350 -8.773 13.470 1.00 97.94 99 LEU A C 1
ATOM 774 O O . LEU A 1 99 ? -19.171 -7.976 13.007 1.00 97.94 99 LEU A O 1
ATOM 778 N N . PHE A 1 100 ? -17.314 -9.250 12.783 1.00 98.56 100 PHE A N 1
ATOM 779 C CA . PHE A 1 100 ? -16.956 -8.837 11.429 1.00 98.56 100 PHE A CA 1
ATOM 780 C C . PHE A 1 100 ? -16.777 -10.039 10.501 1.00 98.56 100 PHE A C 1
ATOM 782 O O . PHE A 1 100 ? -16.595 -11.170 10.949 1.00 98.56 100 PHE A O 1
ATOM 789 N N . GLN A 1 101 ? -16.763 -9.786 9.196 1.00 98.38 101 GLN A N 1
ATOM 790 C CA . GLN A 1 101 ? -16.229 -10.719 8.209 1.00 98.38 101 GLN A CA 1
ATOM 791 C C . GLN A 1 101 ? -14.775 -10.366 7.899 1.00 98.38 101 GLN A C 1
ATOM 793 O O . GLN A 1 101 ? -14.462 -9.222 7.580 1.00 98.38 101 GLN A O 1
ATOM 798 N N . ALA A 1 102 ? -13.885 -11.348 7.977 1.00 98.38 102 ALA A N 1
ATOM 799 C CA . ALA A 1 102 ? -12.483 -11.217 7.618 1.00 98.38 102 ALA A CA 1
ATOM 800 C C . ALA A 1 102 ? -12.226 -11.886 6.266 1.00 98.38 102 ALA A C 1
ATOM 802 O O . ALA A 1 102 ? -12.470 -13.080 6.095 1.00 98.38 102 ALA A O 1
ATOM 803 N N . TYR A 1 103 ? -11.703 -11.112 5.323 1.00 98.38 103 TYR A N 1
ATOM 804 C CA . TYR A 1 103 ? -11.328 -11.546 3.984 1.00 98.38 103 TYR A CA 1
ATOM 805 C C . TYR A 1 103 ? -9.805 -11.571 3.874 1.00 98.38 103 TYR A C 1
ATOM 807 O O . TYR A 1 103 ? -9.164 -10.527 4.010 1.00 98.38 103 TYR A O 1
ATOM 815 N N . CYS A 1 104 ? -9.226 -12.743 3.617 1.00 97.94 104 CYS A N 1
ATOM 816 C CA . CYS A 1 104 ? -7.801 -12.880 3.334 1.00 97.94 104 CYS A CA 1
ATOM 817 C C . CYS A 1 104 ? -7.532 -12.632 1.845 1.00 97.94 104 CYS A C 1
ATOM 819 O O . CYS A 1 104 ? -8.226 -13.175 0.981 1.00 97.94 104 CYS A O 1
ATOM 821 N N . TYR A 1 105 ? -6.517 -11.822 1.558 1.00 97.69 105 TYR A N 1
ATOM 822 C CA . TYR A 1 105 ? -6.060 -11.501 0.211 1.00 97.69 105 TYR A CA 1
ATOM 823 C C . TYR A 1 105 ? -4.578 -11.807 0.064 1.00 97.69 105 TYR A C 1
ATOM 825 O O . TYR A 1 105 ? -3.770 -11.193 0.751 1.00 97.69 105 TYR A O 1
ATOM 833 N N . SER A 1 106 ? -4.204 -12.673 -0.874 1.00 95.50 106 SER A N 1
ATOM 834 C CA . SER A 1 106 ? -2.800 -12.911 -1.212 1.00 95.50 106 SER A CA 1
ATOM 835 C C . SER A 1 106 ? -2.366 -12.024 -2.380 1.00 95.50 106 SER A C 1
ATOM 837 O O . SER A 1 106 ? -3.048 -11.933 -3.406 1.00 95.50 106 SER A O 1
ATOM 839 N N . SER A 1 107 ? -1.233 -11.344 -2.221 1.00 91.38 107 SER A N 1
ATOM 840 C CA . SER A 1 107 ? -0.572 -10.583 -3.280 1.00 91.38 107 SER A CA 1
ATOM 841 C C . SER A 1 107 ? 0.102 -11.531 -4.271 1.00 91.38 107 SER A C 1
ATOM 843 O O . SER A 1 107 ? 0.943 -12.343 -3.900 1.00 91.38 107 SER A O 1
ATOM 845 N N . LYS A 1 108 ? -0.182 -11.385 -5.566 1.00 89.94 108 LYS A N 1
ATOM 846 C CA . LYS A 1 108 ? 0.465 -12.176 -6.630 1.00 89.94 108 LYS A CA 1
ATOM 847 C C . LYS A 1 108 ? 1.930 -11.801 -6.861 1.00 89.94 108 LYS A C 1
ATOM 849 O O . LYS A 1 108 ? 2.617 -12.450 -7.643 1.00 89.94 108 LYS A O 1
ATOM 854 N N . LEU A 1 109 ? 2.405 -10.736 -6.215 1.00 85.94 109 LEU A N 1
ATOM 855 C CA . LEU A 1 109 ? 3.770 -10.246 -6.362 1.00 85.94 109 LEU A CA 1
ATOM 856 C C . LEU A 1 109 ? 4.734 -10.968 -5.409 1.00 85.94 109 LEU A C 1
ATOM 858 O O . LEU A 1 109 ? 5.820 -11.371 -5.830 1.00 85.94 109 LEU A O 1
ATOM 862 N N . ASP A 1 110 ? 4.354 -11.120 -4.137 1.00 85.25 110 ASP A N 1
ATOM 863 C CA . ASP A 1 110 ? 5.147 -11.739 -3.053 1.00 85.25 110 ASP A CA 1
ATOM 864 C C . ASP A 1 110 ? 4.500 -12.922 -2.359 1.00 85.25 110 ASP A C 1
ATOM 866 O O . ASP A 1 110 ? 5.189 -13.596 -1.598 1.00 85.25 110 ASP A O 1
ATOM 870 N N . GLY A 1 111 ? 3.211 -13.152 -2.559 1.00 89.12 111 GLY A N 1
ATOM 871 C CA . GLY A 1 111 ? 2.437 -14.040 -1.703 1.00 89.12 111 GLY A CA 1
ATOM 872 C C . GLY A 1 111 ? 2.090 -13.421 -0.347 1.00 89.12 111 GLY A C 1
ATOM 873 O O . GLY A 1 111 ? 1.503 -14.115 0.478 1.00 89.12 111 GLY A O 1
ATOM 874 N N . THR A 1 112 ? 2.417 -12.143 -0.094 1.00 91.62 112 THR A N 1
ATOM 875 C CA . THR A 1 112 ? 2.051 -11.481 1.166 1.00 91.62 112 THR A CA 1
ATOM 876 C C . THR A 1 112 ? 0.539 -11.503 1.326 1.00 91.62 112 THR A C 1
ATOM 878 O O . THR A 1 112 ? -0.198 -11.070 0.440 1.00 91.62 112 THR A O 1
ATOM 881 N N . GLU A 1 113 ? 0.077 -11.992 2.471 1.00 95.25 113 GLU A N 1
ATOM 882 C CA . GLU A 1 113 ? -1.338 -11.992 2.811 1.00 95.25 113 GLU A CA 1
ATOM 883 C C . GLU A 1 113 ? -1.713 -10.695 3.523 1.00 95.25 113 GLU A C 1
ATOM 885 O O . GLU A 1 113 ? -1.066 -10.293 4.490 1.00 95.25 113 GLU A O 1
ATOM 890 N N . HIS A 1 114 ? -2.779 -10.056 3.065 1.00 96.44 114 HIS A N 1
ATOM 891 C CA . HIS A 1 114 ? -3.423 -8.899 3.670 1.00 96.44 114 HIS A CA 1
ATOM 892 C C . HIS A 1 114 ? -4.816 -9.301 4.156 1.00 96.44 114 HIS A C 1
ATOM 894 O O . HIS A 1 114 ? -5.379 -10.290 3.686 1.00 96.44 114 HIS A O 1
ATOM 900 N N . VAL A 1 115 ? -5.401 -8.519 5.065 1.00 97.75 115 VAL A N 1
ATOM 901 C CA . VAL A 1 115 ? -6.767 -8.778 5.536 1.00 97.75 115 VAL A CA 1
ATOM 902 C C . VAL A 1 115 ? -7.654 -7.559 5.326 1.00 97.75 115 VAL A C 1
ATOM 904 O O . VAL A 1 115 ? -7.227 -6.427 5.556 1.00 97.75 115 VAL A O 1
ATOM 907 N N . ALA A 1 116 ? -8.892 -7.789 4.902 1.00 98.31 116 ALA A N 1
ATOM 908 C CA . ALA A 1 116 ? -9.960 -6.804 4.983 1.00 98.31 116 ALA A CA 1
ATOM 909 C C . ALA A 1 116 ? -10.991 -7.266 6.013 1.00 98.31 116 ALA A C 1
ATOM 911 O O . ALA A 1 116 ? -11.523 -8.367 5.907 1.00 98.31 116 ALA A O 1
ATOM 912 N N . ILE A 1 117 ? -11.258 -6.426 7.006 1.00 98.19 117 ILE A N 1
ATOM 913 C CA . ILE A 1 117 ? -12.283 -6.631 8.021 1.00 98.19 117 ILE A CA 1
ATOM 914 C C . ILE A 1 117 ? -13.495 -5.793 7.634 1.00 98.19 117 ILE A C 1
ATOM 916 O O . ILE A 1 117 ? -13.375 -4.582 7.469 1.00 98.19 117 ILE A O 1
ATOM 920 N N . VAL A 1 118 ? -14.643 -6.432 7.447 1.00 98.62 118 VAL A N 1
ATOM 921 C CA . VAL A 1 118 ? -15.852 -5.816 6.895 1.00 98.62 118 VAL A CA 1
ATOM 922 C C . VAL A 1 118 ? -17.006 -5.977 7.875 1.00 98.62 118 VAL A C 1
ATOM 924 O O . VAL A 1 118 ? -17.232 -7.063 8.414 1.00 98.62 118 VAL A O 1
ATOM 927 N N . LYS A 1 119 ? -17.734 -4.884 8.097 1.00 98.56 119 LYS A N 1
ATOM 928 C CA . LYS A 1 119 ? -18.967 -4.838 8.880 1.00 98.56 119 LYS A CA 1
ATOM 929 C C . LYS A 1 119 ? -20.151 -4.594 7.956 1.00 98.56 119 LYS A C 1
ATOM 931 O O . LYS A 1 119 ? -20.085 -3.701 7.110 1.00 98.56 119 LYS A O 1
ATOM 936 N N . GLY A 1 120 ? -21.227 -5.344 8.183 1.00 96.69 120 GLY A N 1
ATOM 937 C CA . GLY A 1 120 ? -22.475 -5.214 7.437 1.00 96.69 120 GLY A CA 1
ATOM 938 C C . GLY A 1 120 ? -22.335 -5.575 5.958 1.00 96.69 120 GLY A C 1
ATOM 939 O O . GLY A 1 120 ? -21.317 -6.112 5.522 1.00 96.69 120 GLY A O 1
ATOM 940 N N . ASP A 1 121 ? -23.382 -5.275 5.194 1.00 95.94 121 ASP A N 1
ATOM 941 C CA . ASP A 1 121 ? -23.374 -5.421 3.741 1.00 95.94 121 ASP A CA 1
ATOM 942 C C . ASP A 1 121 ? -22.874 -4.127 3.075 1.00 95.94 121 ASP A C 1
ATOM 944 O O . ASP A 1 121 ? -23.375 -3.025 3.326 1.00 95.94 121 ASP A O 1
ATOM 948 N N . ILE A 1 122 ? -21.870 -4.258 2.206 1.00 97.19 122 ILE A N 1
ATOM 949 C CA . ILE A 1 122 ? -21.342 -3.144 1.415 1.00 97.19 122 ILE A CA 1
ATOM 950 C C . ILE A 1 122 ? -22.343 -2.716 0.330 1.00 97.19 122 ILE A C 1
ATOM 952 O O . ILE A 1 122 ? -22.347 -1.541 -0.040 1.00 97.19 122 ILE A O 1
ATOM 956 N N . GLY A 1 123 ? -23.232 -3.597 -0.136 1.00 95.38 123 GLY A N 1
ATOM 957 C CA . GLY A 1 123 ? -24.323 -3.262 -1.054 1.00 95.38 123 GLY A CA 1
ATOM 958 C C . GLY A 1 123 ? -23.855 -2.570 -2.341 1.00 95.38 123 GLY A C 1
ATOM 959 O O . GLY A 1 123 ? -23.010 -3.081 -3.074 1.00 95.38 123 GLY A O 1
ATOM 960 N N . ASP A 1 124 ? -24.388 -1.374 -2.607 1.00 95.62 124 ASP A N 1
ATOM 961 C CA . ASP A 1 124 ? -24.076 -0.553 -3.791 1.00 95.62 124 ASP A CA 1
ATOM 962 C C . ASP A 1 124 ? -22.644 0.030 -3.818 1.00 95.62 124 ASP A C 1
ATOM 964 O O . ASP A 1 124 ? -22.224 0.655 -4.803 1.00 95.62 124 ASP A O 1
ATOM 968 N N . GLY A 1 125 ? -21.889 -0.164 -2.733 1.00 96.94 125 GLY A N 1
ATOM 969 C CA . GLY A 1 125 ? -20.533 0.335 -2.566 1.00 96.94 125 GLY A CA 1
ATOM 970 C C . GLY A 1 125 ? -20.425 1.847 -2.386 1.00 96.94 125 GLY A C 1
ATOM 971 O O . GLY A 1 125 ? -19.313 2.370 -2.500 1.00 96.94 125 GLY A O 1
ATOM 972 N N . GLN A 1 126 ? -21.528 2.560 -2.145 1.00 97.31 126 GLN A N 1
ATOM 973 C CA . GLN A 1 126 ? -21.532 4.010 -1.963 1.00 97.31 126 GLN A CA 1
ATOM 974 C C . GLN A 1 126 ? -21.420 4.420 -0.490 1.00 97.31 126 GLN A C 1
ATOM 976 O O . GLN A 1 126 ? -21.959 3.749 0.387 1.00 97.31 126 GLN A O 1
ATOM 981 N N . ASP A 1 127 ? -20.734 5.534 -0.225 1.00 96.62 127 ASP A N 1
ATOM 982 C CA . ASP A 1 127 ? -20.564 6.151 1.100 1.00 96.62 127 ASP A CA 1
ATOM 983 C C . ASP A 1 127 ? -20.141 5.169 2.212 1.00 96.62 127 ASP A C 1
ATOM 985 O O . ASP A 1 127 ? -20.669 5.140 3.326 1.00 96.62 127 ASP A O 1
ATOM 989 N N . VAL A 1 128 ? -19.167 4.316 1.897 1.00 98.12 128 VAL A N 1
ATOM 990 C CA . VAL A 1 128 ? -18.659 3.322 2.846 1.00 98.12 128 VAL A CA 1
ATOM 991 C C . VAL A 1 128 ? -17.640 3.972 3.780 1.00 98.12 128 VAL A C 1
ATOM 993 O O . VAL A 1 128 ? -16.715 4.650 3.325 1.00 98.12 128 VAL A O 1
ATOM 996 N N . LEU A 1 129 ? -17.754 3.744 5.090 1.00 98.12 129 LEU A N 1
ATOM 997 C CA . LEU A 1 129 ? -16.718 4.157 6.035 1.00 98.12 129 LEU A CA 1
ATOM 998 C C . LEU A 1 129 ? -15.509 3.221 5.907 1.00 98.12 129 LEU A C 1
ATOM 1000 O O . LEU A 1 129 ? -15.622 2.013 6.116 1.00 98.12 129 LEU A O 1
ATOM 1004 N N . VAL A 1 130 ? -14.349 3.770 5.541 1.00 97.50 130 VAL A N 1
ATOM 1005 C CA . VAL A 1 130 ? -13.167 2.967 5.203 1.00 97.50 130 VAL A CA 1
ATOM 1006 C C . VAL A 1 130 ? -11.940 3.400 5.988 1.00 97.50 130 VAL A C 1
ATOM 1008 O O . VAL A 1 130 ? -11.635 4.586 6.082 1.00 97.50 130 VAL A O 1
ATOM 1011 N N . ARG A 1 131 ? -11.155 2.430 6.462 1.00 95.94 131 ARG A N 1
ATOM 1012 C CA . ARG A 1 131 ? -9.794 2.631 6.975 1.00 95.94 131 ARG A CA 1
ATOM 1013 C C . ARG A 1 131 ? -8.803 1.781 6.188 1.00 95.94 131 ARG A C 1
ATOM 1015 O O . ARG A 1 131 ? -8.931 0.569 6.140 1.00 95.94 131 ARG A O 1
ATOM 1022 N N . VAL A 1 132 ? -7.753 2.399 5.647 1.00 94.19 132 VAL A N 1
ATOM 1023 C CA . VAL A 1 132 ? -6.580 1.665 5.135 1.00 94.19 132 VAL A CA 1
ATOM 1024 C C . VAL A 1 132 ? -5.438 1.806 6.134 1.00 94.19 132 VAL A C 1
ATOM 1026 O O . VAL A 1 132 ? -4.771 2.850 6.213 1.00 94.19 132 VAL A O 1
ATOM 1029 N N . HIS A 1 133 ? -5.246 0.752 6.920 1.00 93.88 133 HIS A N 1
ATOM 1030 C CA . HIS A 1 133 ? -4.261 0.661 7.986 1.00 93.88 133 HIS A CA 1
ATOM 1031 C C . HIS A 1 133 ? -2.978 0.008 7.478 1.00 93.88 133 HIS A C 1
ATOM 1033 O O . HIS A 1 133 ? -3.008 -0.958 6.723 1.00 93.88 133 HIS A O 1
ATOM 1039 N N . SER A 1 134 ? -1.838 0.570 7.860 1.00 90.81 134 SER A N 1
ATOM 1040 C CA . SER A 1 134 ? -0.527 -0.008 7.562 1.00 90.81 134 SER A CA 1
ATOM 1041 C C . SER A 1 134 ? -0.045 -0.747 8.793 1.00 90.81 134 SER A C 1
ATOM 1043 O O . SER A 1 134 ? -0.111 -0.178 9.880 1.00 90.81 134 SER A O 1
ATOM 1045 N N . GLU A 1 135 ? 0.436 -1.970 8.600 1.00 93.56 135 GLU A N 1
ATOM 1046 C CA . GLU A 1 135 ? 0.944 -2.819 9.673 1.00 93.56 135 GLU A CA 1
ATOM 1047 C C . GLU A 1 135 ? 1.949 -2.092 10.571 1.00 93.56 135 GLU A C 1
ATOM 1049 O O . GLU A 1 135 ? 2.882 -1.438 10.094 1.00 93.56 135 GLU A O 1
ATOM 1054 N N . CYS A 1 136 ? 1.735 -2.201 11.881 1.00 93.12 136 CYS A N 1
ATOM 1055 C CA . CYS A 1 136 ? 2.633 -1.701 12.907 1.00 93.12 136 CYS A CA 1
ATOM 1056 C C . CYS A 1 136 ? 2.605 -2.658 14.101 1.00 93.12 136 CYS A C 1
ATOM 1058 O O . CYS A 1 136 ? 1.869 -2.440 15.056 1.00 93.12 136 CYS A O 1
ATOM 1060 N N . LEU A 1 137 ? 3.439 -3.693 14.090 1.00 93.94 137 LEU A N 1
ATOM 1061 C CA . LEU A 1 137 ? 3.506 -4.722 15.125 1.00 93.94 137 LEU A CA 1
ATOM 1062 C C . LEU A 1 137 ? 3.654 -4.123 16.532 1.00 93.94 137 LEU A C 1
ATOM 1064 O O . LEU A 1 137 ? 2.925 -4.481 17.454 1.00 93.94 137 LEU A O 1
ATOM 1068 N N . THR A 1 138 ? 4.573 -3.167 16.695 1.00 92.06 138 THR A N 1
ATOM 1069 C CA . THR A 1 138 ? 4.835 -2.537 18.000 1.00 92.06 138 THR A CA 1
ATOM 1070 C C . THR A 1 138 ? 3.637 -1.760 18.535 1.00 92.06 138 THR A C 1
ATOM 1072 O O . THR A 1 138 ? 3.420 -1.751 19.740 1.00 92.06 138 THR A O 1
ATOM 1075 N N . GLY A 1 139 ? 2.865 -1.101 17.669 1.00 92.94 139 GLY A N 1
ATOM 1076 C CA . GLY A 1 139 ? 1.695 -0.325 18.079 1.00 92.94 139 GLY A CA 1
ATOM 1077 C C . GLY A 1 139 ? 0.438 -1.179 18.199 1.00 92.94 139 GLY A C 1
ATOM 1078 O O . GLY A 1 139 ? -0.254 -1.105 19.205 1.00 92.94 139 GLY A O 1
ATOM 1079 N N . ASP A 1 140 ? 0.161 -1.987 17.179 1.00 94.50 140 ASP A N 1
ATOM 1080 C CA . ASP A 1 140 ? -1.089 -2.728 17.022 1.00 94.50 140 ASP A CA 1
ATOM 1081 C C . ASP A 1 140 ? -1.170 -3.937 17.967 1.00 94.50 140 ASP A C 1
ATOM 1083 O O . ASP A 1 140 ? -2.242 -4.220 18.494 1.00 94.50 140 ASP A O 1
ATOM 1087 N N . ILE A 1 141 ? -0.049 -4.637 18.193 1.00 94.75 141 ILE A N 1
ATOM 1088 C CA . ILE A 1 141 ? -0.005 -5.858 19.017 1.00 94.75 141 ILE A CA 1
ATOM 1089 C C . ILE A 1 141 ? 0.565 -5.575 20.408 1.00 94.75 141 ILE A C 1
ATOM 1091 O O . ILE A 1 141 ? -0.026 -5.973 21.406 1.00 94.75 141 ILE A O 1
ATOM 1095 N N . PHE A 1 142 ? 1.695 -4.865 20.489 1.00 94.88 142 PHE A N 1
ATOM 1096 C CA . PHE A 1 142 ? 2.381 -4.618 21.766 1.00 94.88 142 PHE A CA 1
ATOM 1097 C C . PHE A 1 142 ? 1.960 -3.322 22.474 1.00 94.88 142 PHE A C 1
ATOM 1099 O O . PHE A 1 142 ? 2.481 -3.022 23.545 1.00 94.88 142 PHE A O 1
ATOM 1106 N N . GLY A 1 143 ? 1.046 -2.535 21.896 1.00 91.25 143 GLY A N 1
ATOM 1107 C CA . GLY A 1 143 ? 0.519 -1.328 22.541 1.00 91.25 143 GLY A CA 1
ATOM 1108 C C . GLY A 1 143 ? 1.568 -0.240 22.797 1.00 91.25 143 GLY A C 1
ATOM 1109 O O . GLY A 1 143 ? 1.463 0.508 23.766 1.00 91.25 143 GLY A O 1
ATOM 1110 N N . SER A 1 144 ? 2.611 -0.153 21.965 1.00 91.19 144 SER A N 1
ATOM 1111 C CA . SER A 1 144 ? 3.697 0.811 22.152 1.00 91.19 144 SER A CA 1
ATOM 1112 C C . SER A 1 144 ? 3.188 2.252 22.179 1.00 91.19 144 SER A C 1
ATOM 1114 O O . SER A 1 144 ? 2.645 2.745 21.192 1.00 91.19 144 SER A O 1
ATOM 1116 N N . ALA A 1 145 ? 3.492 2.965 23.265 1.00 87.81 145 ALA A N 1
ATOM 1117 C CA . ALA A 1 145 ? 3.180 4.383 23.424 1.00 87.81 145 ALA A CA 1
ATOM 1118 C C . ALA A 1 145 ? 4.048 5.320 22.559 1.00 87.81 145 ALA A C 1
ATOM 1120 O O . ALA A 1 145 ? 3.787 6.517 22.528 1.00 87.81 145 ALA A O 1
ATOM 1121 N N . ARG A 1 146 ? 5.066 4.807 21.845 1.00 84.50 146 ARG A N 1
ATOM 1122 C CA . ARG A 1 146 ? 5.914 5.609 20.935 1.00 84.50 146 ARG A CA 1
ATOM 1123 C C . ARG A 1 146 ? 5.186 6.017 19.651 1.00 84.50 146 ARG A C 1
ATOM 1125 O O . ARG A 1 146 ? 5.616 6.929 18.951 1.00 84.50 146 ARG A O 1
ATOM 1132 N N . CYS A 1 147 ? 4.111 5.316 19.300 1.00 84.94 147 CYS A N 1
ATOM 1133 C CA . CYS A 1 147 ? 3.296 5.619 18.131 1.00 84.94 147 CYS A CA 1
ATOM 1134 C C . CYS A 1 147 ? 1.814 5.526 18.478 1.00 84.94 147 CYS A C 1
ATOM 1136 O O . CYS A 1 147 ? 1.428 4.973 19.500 1.00 84.94 147 CYS A O 1
ATOM 1138 N N . ASP A 1 148 ? 0.976 6.044 17.594 1.00 88.75 148 ASP A N 1
ATOM 1139 C CA . ASP A 1 148 ? -0.473 6.047 17.745 1.00 88.75 148 ASP A CA 1
ATOM 1140 C C . ASP A 1 148 ? -1.176 4.944 16.938 1.00 88.75 148 ASP A C 1
ATOM 1142 O O . ASP A 1 148 ? -2.402 4.885 16.918 1.00 88.75 148 ASP A O 1
ATOM 1146 N N . CYS A 1 149 ? -0.429 4.058 16.270 1.00 91.06 149 CYS A N 1
ATOM 1147 C CA . CYS A 1 149 ? -0.994 3.085 15.330 1.00 91.06 149 CYS A CA 1
ATOM 1148 C C . CYS A 1 149 ? -2.047 2.168 15.971 1.00 91.06 149 CYS A C 1
ATOM 1150 O O . CYS A 1 149 ? -3.140 2.056 15.422 1.00 91.06 149 CYS A O 1
ATOM 1152 N N . GLY A 1 150 ? -1.763 1.595 17.147 1.00 93.88 150 GLY A N 1
ATOM 1153 C CA . GLY A 1 150 ? -2.711 0.712 17.836 1.00 93.88 150 GLY A CA 1
ATOM 1154 C C . GLY A 1 150 ? -3.995 1.432 18.250 1.00 93.88 150 GLY A C 1
ATOM 1155 O O . GLY A 1 150 ? -5.090 0.922 18.024 1.00 93.88 150 GLY A O 1
ATOM 1156 N N . ASN A 1 151 ? -3.876 2.665 18.752 1.00 94.12 151 ASN A N 1
ATOM 1157 C CA . ASN A 1 151 ? -5.029 3.500 19.102 1.00 94.12 151 ASN A CA 1
ATOM 1158 C C . ASN A 1 151 ? -5.850 3.874 17.860 1.00 94.12 151 ASN A C 1
ATOM 1160 O O . ASN A 1 151 ? -7.076 3.844 17.899 1.00 94.12 151 ASN A O 1
ATOM 1164 N N . GLN A 1 152 ? -5.191 4.176 16.734 1.00 94.75 152 GLN A N 1
ATOM 1165 C CA . GLN A 1 152 ? -5.882 4.450 15.473 1.00 94.75 152 GLN A CA 1
ATOM 1166 C C . GLN A 1 152 ? -6.601 3.212 14.922 1.00 94.75 152 GLN A C 1
ATOM 1168 O O . GLN A 1 152 ? -7.665 3.355 14.323 1.00 94.75 152 GLN A O 1
ATOM 1173 N N . LEU A 1 153 ? -6.022 2.016 15.081 1.00 96.75 153 LEU A N 1
ATOM 1174 C CA . LEU A 1 153 ? -6.660 0.757 14.695 1.00 96.75 153 LEU A CA 1
ATOM 1175 C C . LEU A 1 153 ? -7.917 0.516 15.535 1.00 96.75 153 LEU A C 1
ATOM 1177 O O . LEU A 1 153 ? -8.972 0.250 14.969 1.00 96.75 153 LEU A O 1
ATOM 1181 N N . ALA A 1 154 ? -7.807 0.656 16.859 1.00 96.94 154 ALA A N 1
ATOM 1182 C CA . ALA A 1 154 ? -8.926 0.474 17.777 1.00 96.94 154 ALA A CA 1
ATOM 1183 C C . ALA A 1 154 ? -10.076 1.445 17.480 1.00 96.94 154 ALA A C 1
ATOM 1185 O O . ALA A 1 154 ? -11.190 0.995 17.233 1.00 96.94 154 ALA A O 1
ATOM 1186 N N . LEU A 1 155 ? -9.781 2.745 17.380 1.00 96.75 155 LEU A N 1
ATOM 1187 C CA . LEU A 1 155 ? -10.785 3.761 17.064 1.00 96.75 155 LEU A CA 1
ATOM 1188 C C . LEU A 1 155 ? -11.455 3.503 15.706 1.00 96.75 155 LEU A C 1
ATOM 1190 O O . LEU A 1 155 ? -12.662 3.654 15.565 1.00 96.75 155 LEU A O 1
ATOM 1194 N N . ALA A 1 156 ? -10.692 3.084 14.693 1.00 97.56 156 ALA A N 1
ATOM 1195 C CA . ALA A 1 156 ? -11.268 2.761 13.391 1.00 97.56 156 ALA A CA 1
ATOM 1196 C C . ALA A 1 156 ? -12.218 1.554 13.450 1.00 97.56 156 ALA A C 1
ATOM 1198 O O . ALA A 1 156 ? -13.248 1.568 12.785 1.00 97.56 156 ALA A O 1
ATOM 1199 N N . MET A 1 157 ? -11.879 0.523 14.228 1.00 98.25 157 MET A N 1
ATOM 1200 C CA . MET A 1 157 ? -12.738 -0.648 14.427 1.00 98.25 157 MET A CA 1
ATOM 1201 C C . MET A 1 157 ? -14.028 -0.285 15.175 1.00 98.25 157 MET A C 1
ATOM 1203 O O . MET A 1 157 ? -15.097 -0.729 14.768 1.00 98.25 157 MET A O 1
ATOM 1207 N N . GLU A 1 158 ? -13.936 0.561 16.205 1.00 97.94 158 GLU A N 1
ATOM 1208 C CA . GLU A 1 158 ? -15.085 1.078 16.968 1.00 97.94 158 GLU A CA 1
ATOM 1209 C C . GLU A 1 158 ? -16.028 1.893 16.082 1.00 97.94 158 GLU A C 1
ATOM 1211 O O . GLU A 1 158 ? -17.221 1.609 16.030 1.00 97.94 158 GLU A O 1
ATOM 1216 N N . LEU A 1 159 ? -15.488 2.839 15.306 1.00 97.88 159 LEU A N 1
ATOM 1217 C CA . LEU A 1 159 ? -16.290 3.656 14.393 1.00 97.88 159 LEU A CA 1
ATOM 1218 C C . LEU A 1 159 ? -16.959 2.818 13.296 1.00 97.88 159 LEU A C 1
ATOM 1220 O O . LEU A 1 159 ? -18.070 3.133 12.880 1.00 97.88 159 LEU A O 1
ATOM 1224 N N . ILE A 1 160 ? -16.300 1.761 12.802 1.00 98.44 160 ILE A N 1
ATOM 1225 C CA . ILE A 1 160 ? -16.900 0.849 11.815 1.00 98.44 160 ILE A CA 1
ATOM 1226 C C . ILE A 1 160 ? -18.021 0.019 12.447 1.00 98.44 160 ILE A C 1
ATOM 1228 O O . ILE A 1 160 ? -19.049 -0.173 11.797 1.00 98.44 160 ILE A O 1
ATOM 1232 N N . GLU A 1 161 ? -17.835 -0.469 13.678 1.00 98.19 161 GLU A N 1
ATOM 1233 C CA . GLU A 1 161 ? -18.897 -1.165 14.410 1.00 98.19 161 GLU A CA 1
ATOM 1234 C C . GLU A 1 161 ? -20.113 -0.257 14.589 1.00 98.19 161 GLU A C 1
ATOM 1236 O O . GLU A 1 161 ? -21.220 -0.648 14.222 1.00 98.19 161 GLU A O 1
ATOM 1241 N N . GLU A 1 162 ? -19.897 0.958 15.099 1.00 97.88 162 GLU A N 1
ATOM 1242 C CA . GLU A 1 162 ? -20.949 1.937 15.379 1.00 97.88 162 GLU A CA 1
ATOM 1243 C C . GLU A 1 162 ? -21.731 2.313 14.115 1.00 97.88 162 GLU A C 1
ATOM 1245 O O . GLU A 1 162 ? -22.959 2.374 14.137 1.00 97.88 162 GLU A O 1
ATOM 1250 N N . ALA A 1 163 ? -21.044 2.497 12.982 1.00 97.44 163 ALA A N 1
ATOM 1251 C CA . ALA A 1 163 ? -21.711 2.769 11.709 1.00 97.44 163 ALA A CA 1
ATOM 1252 C C . ALA A 1 163 ? -22.512 1.568 11.173 1.00 97.44 163 ALA A C 1
ATOM 1254 O O . ALA A 1 163 ? -23.315 1.740 10.255 1.00 97.44 163 ALA A O 1
ATOM 1255 N N . GLY A 1 164 ? -22.247 0.345 11.649 1.00 98.00 164 GLY A N 1
ATOM 1256 C CA . GLY A 1 164 ? -22.879 -0.894 11.181 1.00 98.00 164 GLY A CA 1
ATOM 1257 C C . GLY A 1 164 ? -22.536 -1.298 9.738 1.00 98.00 164 GLY A C 1
ATOM 1258 O O . GLY A 1 164 ? -22.947 -2.368 9.288 1.00 98.00 164 GLY A O 1
ATOM 1259 N N . ARG A 1 165 ? -21.776 -0.468 9.012 1.00 98.12 165 ARG A N 1
ATOM 1260 C CA . ARG A 1 165 ? -21.386 -0.659 7.611 1.00 98.12 165 ARG A CA 1
ATOM 1261 C C . ARG A 1 165 ? -20.041 0.004 7.328 1.00 98.12 165 ARG A C 1
ATOM 1263 O O . ARG A 1 165 ? -19.926 1.230 7.322 1.00 98.12 165 ARG A O 1
ATOM 1270 N N . GLY A 1 166 ? -19.022 -0.797 7.035 1.00 98.38 166 GLY A N 1
ATOM 1271 C CA . GLY A 1 166 ? -17.690 -0.268 6.751 1.00 98.38 166 GLY A CA 1
ATOM 1272 C C . GLY A 1 166 ? -16.625 -1.334 6.543 1.00 98.38 166 GLY A C 1
ATOM 1273 O O . GLY A 1 166 ? -16.884 -2.530 6.668 1.00 98.38 166 GLY A O 1
ATOM 1274 N N . ALA A 1 167 ? -15.414 -0.889 6.212 1.00 98.44 167 ALA A N 1
ATOM 1275 C CA . ALA A 1 167 ? -14.290 -1.780 5.961 1.00 98.44 167 ALA A CA 1
ATOM 1276 C C . ALA A 1 167 ? -12.960 -1.225 6.485 1.00 98.44 167 ALA A C 1
ATOM 1278 O O . ALA A 1 167 ? -12.605 -0.068 6.256 1.00 98.44 167 ALA A O 1
ATOM 1279 N N . LEU A 1 168 ? -12.171 -2.088 7.116 1.00 98.25 168 LEU A N 1
ATOM 1280 C CA . LEU A 1 168 ? -10.775 -1.845 7.444 1.00 98.25 168 LEU A CA 1
ATOM 1281 C C . LEU A 1 168 ? -9.887 -2.772 6.620 1.00 98.25 168 LEU A C 1
ATOM 1283 O O . LEU A 1 168 ? -9.973 -3.986 6.742 1.00 98.25 168 LEU A O 1
ATOM 1287 N N . VAL A 1 169 ? -8.989 -2.213 5.815 1.00 97.50 169 VAL A N 1
ATOM 1288 C CA . VAL A 1 169 ? -7.946 -2.972 5.116 1.00 97.50 169 VAL A CA 1
ATOM 1289 C C . VAL A 1 169 ? -6.646 -2.858 5.899 1.00 97.50 169 VAL A C 1
ATOM 1291 O O . VAL A 1 169 ? -6.119 -1.757 6.061 1.00 97.50 169 VAL A O 1
ATOM 1294 N N . TYR A 1 170 ? -6.121 -3.988 6.362 1.00 96.31 170 TYR A N 1
ATOM 1295 C CA . TYR A 1 170 ? -4.840 -4.098 7.049 1.00 96.31 170 TYR A CA 1
ATOM 1296 C C . TYR A 1 170 ? -3.757 -4.556 6.066 1.00 96.31 170 TYR A C 1
ATOM 1298 O O . TYR A 1 170 ? -3.667 -5.729 5.689 1.00 96.31 170 TYR A O 1
ATOM 1306 N N . LEU A 1 171 ? -2.925 -3.610 5.630 1.00 93.06 171 LEU A N 1
ATOM 1307 C CA . LEU A 1 171 ? -1.832 -3.863 4.698 1.00 93.06 171 LEU A CA 1
ATOM 1308 C C . LEU A 1 171 ? -0.587 -4.333 5.449 1.00 93.06 171 LEU A C 1
ATOM 1310 O O . LEU A 1 171 ? 0.134 -3.534 6.054 1.00 93.06 171 LEU A O 1
ATOM 1314 N N . ARG A 1 172 ? -0.350 -5.643 5.383 1.00 92.69 172 ARG A N 1
ATOM 1315 C CA . ARG A 1 172 ? 0.895 -6.298 5.805 1.00 92.69 172 ARG A CA 1
ATOM 1316 C C . ARG A 1 172 ? 2.073 -5.978 4.883 1.00 92.69 172 ARG A C 1
ATOM 1318 O O . ARG A 1 172 ? 1.876 -5.614 3.727 1.00 92.69 172 ARG A O 1
ATOM 1325 N N . GLY A 1 173 ? 3.290 -6.068 5.414 1.00 84.19 173 GLY A N 1
ATOM 1326 C CA . GLY A 1 173 ? 4.522 -5.674 4.723 1.00 84.19 173 GLY A CA 1
ATOM 1327 C C . GLY A 1 173 ? 4.783 -4.163 4.733 1.00 84.19 173 GLY A C 1
ATOM 1328 O O . GLY A 1 173 ? 5.781 -3.707 4.188 1.00 84.19 173 GLY A O 1
ATOM 1329 N N . HIS A 1 174 ? 3.914 -3.369 5.368 1.00 83.88 174 HIS A N 1
ATOM 1330 C CA . HIS A 1 174 ? 4.084 -1.918 5.509 1.00 83.88 174 HIS A CA 1
ATOM 1331 C C . HIS A 1 174 ? 4.827 -1.513 6.791 1.00 83.88 174 HIS A C 1
ATOM 1333 O O . HIS A 1 174 ? 4.988 -0.314 7.048 1.00 83.88 174 HIS A O 1
ATOM 1339 N N . GLU A 1 175 ? 5.291 -2.481 7.584 1.00 86.00 175 GLU A N 1
ATOM 1340 C CA . GLU A 1 175 ? 6.019 -2.220 8.822 1.00 86.00 175 GLU A CA 1
ATOM 1341 C C . GLU A 1 175 ? 7.230 -1.309 8.580 1.00 86.00 175 GLU A C 1
ATOM 1343 O O . GLU A 1 175 ? 7.950 -1.431 7.584 1.00 86.00 175 GLU A O 1
ATOM 1348 N N . GLY A 1 176 ? 7.418 -0.331 9.466 1.00 75.69 176 GLY A N 1
ATOM 1349 C CA . GLY A 1 176 ? 8.457 0.688 9.316 1.00 75.69 176 GLY A CA 1
ATOM 1350 C C . GLY A 1 176 ? 8.312 1.551 8.055 1.00 75.69 176 GLY A C 1
ATOM 1351 O O . GLY A 1 176 ? 9.257 2.231 7.682 1.00 75.69 176 GLY A O 1
ATOM 1352 N N . ARG A 1 177 ? 7.138 1.567 7.405 1.00 74.62 177 ARG A N 1
ATOM 1353 C CA . ARG A 1 177 ? 6.898 2.147 6.064 1.00 74.62 177 ARG A CA 1
ATOM 1354 C C . ARG A 1 177 ? 7.503 1.338 4.918 1.00 74.62 177 ARG A C 1
ATOM 1356 O O . ARG A 1 177 ? 7.937 1.905 3.919 1.00 74.62 177 ARG A O 1
ATOM 1363 N N . GLY A 1 178 ? 7.501 0.018 5.062 1.00 74.25 178 GLY A N 1
ATOM 1364 C CA . GLY A 1 178 ? 7.991 -0.916 4.048 1.00 74.25 178 GLY A CA 1
ATOM 1365 C C . GLY A 1 178 ? 9.474 -1.266 4.181 1.00 74.25 178 GLY A C 1
ATOM 1366 O O . GLY A 1 178 ? 9.967 -2.083 3.415 1.00 74.25 178 GLY A O 1
ATOM 1367 N N . ILE A 1 179 ? 10.185 -0.696 5.162 1.00 77.50 179 ILE A N 1
ATOM 1368 C CA . ILE A 1 179 ? 11.588 -1.048 5.460 1.00 77.50 179 ILE A CA 1
ATOM 1369 C C . ILE A 1 179 ? 11.698 -2.305 6.340 1.00 77.50 179 ILE A C 1
ATOM 1371 O O . ILE A 1 179 ? 12.782 -2.872 6.463 1.00 77.50 179 ILE A O 1
ATOM 1375 N N . GLY A 1 180 ? 10.593 -2.735 6.958 1.00 83.12 180 GLY A N 1
ATOM 1376 C CA . GLY A 1 180 ? 10.533 -3.893 7.845 1.00 83.12 180 GLY A CA 1
ATOM 1377 C C . GLY A 1 180 ? 10.804 -3.575 9.320 1.00 83.12 180 GLY A C 1
ATOM 1378 O O . GLY A 1 180 ? 11.252 -2.489 9.696 1.00 83.12 180 GLY A O 1
ATOM 1379 N N . LEU A 1 181 ? 10.513 -4.556 10.180 1.00 86.62 181 LEU A N 1
ATOM 1380 C CA . LEU A 1 181 ? 10.572 -4.410 11.638 1.00 86.62 181 LEU A CA 1
ATOM 1381 C C . LEU A 1 181 ? 11.993 -4.160 12.163 1.00 86.62 181 LEU A C 1
ATOM 1383 O O . LEU A 1 181 ? 12.181 -3.280 12.996 1.00 86.62 181 LEU A O 1
ATOM 1387 N N . GLY A 1 182 ? 12.988 -4.910 11.678 1.00 85.56 182 GLY A N 1
ATOM 1388 C CA . GLY A 1 182 ? 14.371 -4.790 12.155 1.00 85.56 182 GLY A CA 1
ATOM 1389 C C . GLY A 1 182 ? 14.930 -3.381 11.952 1.00 85.56 182 GLY A C 1
ATOM 1390 O O . GLY A 1 182 ? 15.382 -2.744 12.901 1.00 85.56 182 GLY A O 1
ATOM 1391 N N . HIS A 1 183 ? 14.789 -2.847 10.738 1.00 83.69 183 HIS A N 1
ATOM 1392 C CA . HIS A 1 183 ? 15.195 -1.480 10.416 1.00 83.69 183 HIS A CA 1
ATOM 1393 C C . HIS A 1 183 ? 14.399 -0.422 11.188 1.00 83.69 183 HIS A C 1
ATOM 1395 O O . HIS A 1 183 ? 14.964 0.585 11.605 1.00 83.69 183 HIS A O 1
ATOM 1401 N N . LYS A 1 184 ? 13.105 -0.650 11.450 1.00 84.00 184 LYS A N 1
ATOM 1402 C CA . LYS A 1 184 ? 12.312 0.237 12.315 1.00 84.00 184 LYS A CA 1
ATOM 1403 C C . LYS A 1 184 ? 12.884 0.316 13.732 1.00 84.00 184 LYS A C 1
ATOM 1405 O O . LYS A 1 184 ? 12.979 1.411 14.279 1.00 84.00 184 LYS A O 1
ATOM 1410 N N . LEU A 1 185 ? 13.260 -0.817 14.324 1.00 86.50 185 LEU A N 1
ATOM 1411 C CA . LEU A 1 185 ? 13.870 -0.839 15.658 1.00 86.50 185 LEU A CA 1
ATOM 1412 C C . LEU A 1 185 ? 15.255 -0.180 15.651 1.00 86.50 185 LEU A C 1
ATOM 1414 O O . LEU A 1 185 ? 15.596 0.551 16.575 1.00 86.50 185 LEU A O 1
ATOM 1418 N N . GLN A 1 186 ? 16.026 -0.345 14.577 1.00 84.00 186 GLN A N 1
ATOM 1419 C CA . GLN A 1 186 ? 17.286 0.377 14.408 1.00 84.00 186 GLN A CA 1
ATOM 1420 C C . GLN A 1 186 ? 17.073 1.898 14.315 1.00 84.00 186 GLN A C 1
ATOM 1422 O O . GLN A 1 186 ? 17.787 2.661 14.965 1.00 84.00 186 GLN A O 1
ATOM 1427 N N . ALA A 1 187 ? 16.054 2.347 13.576 1.00 82.56 187 ALA A N 1
ATOM 1428 C CA . ALA A 1 187 ? 15.682 3.757 13.506 1.00 82.56 187 ALA A CA 1
ATOM 1429 C C . ALA A 1 187 ? 15.212 4.302 14.867 1.00 82.56 187 ALA A C 1
ATOM 1431 O O . ALA A 1 187 ? 15.429 5.477 15.154 1.00 82.56 187 ALA A O 1
ATOM 1432 N N . TYR A 1 188 ? 14.608 3.471 15.726 1.00 82.06 188 TYR A N 1
ATOM 1433 C CA . TYR A 1 188 ? 14.304 3.849 17.111 1.00 82.06 188 TYR A CA 1
ATOM 1434 C C . TYR A 1 188 ? 15.563 4.116 17.932 1.00 82.06 188 TYR A C 1
ATOM 1436 O O . TYR A 1 188 ? 15.600 5.122 18.630 1.00 82.06 188 TYR A O 1
ATOM 1444 N N . ASN A 1 189 ? 16.608 3.298 17.793 1.00 83.69 189 ASN A N 1
ATOM 1445 C CA . ASN A 1 189 ? 17.869 3.536 18.502 1.00 83.69 189 ASN A CA 1
ATOM 144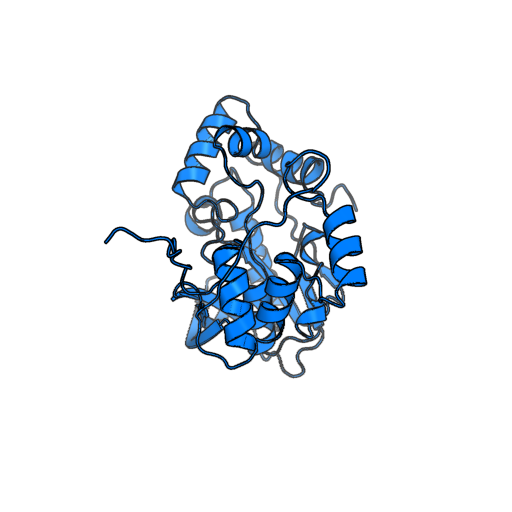6 C C . ASN A 1 189 ? 18.489 4.888 18.116 1.00 83.69 189 ASN A C 1
ATOM 1448 O O . ASN A 1 189 ? 18.964 5.620 18.979 1.00 83.69 189 ASN A O 1
ATOM 1452 N N . LEU A 1 190 ? 18.442 5.251 16.830 1.00 78.25 190 LEU A N 1
ATOM 1453 C CA . LEU A 1 190 ? 18.916 6.559 16.358 1.00 78.25 190 LEU A CA 1
ATOM 1454 C C . LEU A 1 190 ? 18.031 7.714 16.848 1.00 78.25 190 LEU A C 1
ATOM 1456 O O . LEU A 1 190 ? 18.535 8.796 17.145 1.00 78.25 190 LEU A O 1
ATOM 1460 N N . GLN A 1 191 ? 16.721 7.489 16.967 1.00 76.88 191 GLN A N 1
ATOM 1461 C CA . GLN A 1 191 ? 15.800 8.491 17.507 1.00 76.88 191 GLN A CA 1
ATOM 1462 C C . GLN A 1 191 ? 16.016 8.747 18.999 1.00 76.88 191 GLN A C 1
ATOM 1464 O O . GLN A 1 191 ? 15.986 9.901 19.435 1.00 76.88 191 GLN A O 1
ATOM 1469 N N . ASP A 1 192 ? 16.293 7.684 19.756 1.00 79.69 192 ASP A N 1
ATOM 1470 C CA . ASP A 1 192 ? 16.643 7.749 21.177 1.00 79.69 192 ASP A CA 1
ATOM 1471 C C . ASP A 1 192 ? 17.976 8.501 21.387 1.00 79.69 192 ASP A C 1
ATOM 1473 O O . ASP A 1 192 ? 18.181 9.127 22.422 1.00 79.69 192 ASP A O 1
ATOM 1477 N N . GLN A 1 193 ? 18.841 8.537 20.366 1.00 79.00 193 GLN A N 1
ATOM 1478 C CA . GLN A 1 193 ? 20.068 9.347 20.316 1.00 79.00 193 GLN A CA 1
ATOM 1479 C C . GLN A 1 193 ? 19.845 10.785 19.815 1.00 79.00 193 GLN A C 1
ATOM 1481 O O . GLN A 1 193 ? 20.803 11.517 19.577 1.00 79.00 193 GLN A O 1
ATOM 1486 N N . GLY A 1 194 ? 18.590 11.208 19.646 1.00 77.00 194 GLY A N 1
ATOM 1487 C CA . GLY A 1 194 ? 18.246 12.588 19.315 1.00 77.00 194 GLY A CA 1
ATOM 1488 C C . GLY A 1 194 ? 17.958 12.855 17.840 1.00 77.00 194 GLY A C 1
ATOM 1489 O O . GLY A 1 194 ? 17.522 13.963 17.539 1.00 77.00 194 GLY A O 1
ATOM 1490 N N . ARG A 1 195 ? 18.075 11.876 16.934 1.00 71.81 195 ARG A N 1
ATOM 1491 C CA . ARG A 1 195 ? 17.643 12.056 15.533 1.00 71.81 195 ARG A CA 1
ATOM 1492 C C . ARG A 1 195 ? 16.124 12.036 15.411 1.00 71.81 195 ARG A C 1
ATOM 1494 O O . ARG A 1 195 ? 15.433 11.473 16.260 1.00 71.81 195 ARG A O 1
ATOM 1501 N N . ASP A 1 196 ? 15.568 12.634 14.367 1.00 71.69 196 ASP A N 1
ATOM 1502 C CA . ASP A 1 196 ? 14.166 12.377 14.029 1.00 71.69 196 ASP A CA 1
ATOM 1503 C C . ASP A 1 196 ? 13.992 11.170 13.094 1.00 71.69 196 ASP A C 1
ATOM 1505 O O . ASP A 1 196 ? 14.947 10.544 12.637 1.00 71.69 196 ASP A O 1
ATOM 1509 N N . THR A 1 197 ? 12.737 10.794 12.833 1.00 67.19 197 THR A N 1
ATOM 1510 C CA . THR A 1 197 ? 12.417 9.611 12.021 1.00 67.19 197 THR A CA 1
ATOM 1511 C C . THR A 1 197 ? 12.908 9.711 10.573 1.00 67.19 197 THR A C 1
ATOM 1513 O O . THR A 1 197 ? 13.171 8.683 9.956 1.00 67.19 197 THR A O 1
ATOM 1516 N N . VAL A 1 198 ? 12.994 10.915 10.003 1.00 69.06 198 VAL A N 1
ATOM 1517 C CA . VAL A 1 198 ? 13.461 11.109 8.623 1.00 69.06 198 VAL A CA 1
ATOM 1518 C C . VAL A 1 198 ? 14.979 11.010 8.575 1.00 69.06 198 VAL A C 1
ATOM 1520 O O . VAL A 1 198 ? 15.502 10.268 7.750 1.00 69.06 198 VAL A O 1
ATOM 1523 N N . GLU A 1 199 ? 15.663 11.698 9.488 1.00 71.62 199 GLU A N 1
ATOM 1524 C CA . GLU A 1 199 ? 17.124 11.668 9.619 1.00 71.62 199 GLU A CA 1
ATOM 1525 C C . GLU A 1 199 ? 17.622 10.242 9.849 1.00 71.62 199 GLU A C 1
ATOM 1527 O O . GLU A 1 199 ? 18.430 9.746 9.071 1.00 71.62 199 GLU A O 1
ATOM 1532 N N . ALA A 1 200 ? 17.029 9.536 10.818 1.00 71.31 200 ALA A N 1
ATOM 1533 C CA . ALA A 1 200 ? 17.374 8.151 11.114 1.00 71.31 200 ALA A CA 1
ATOM 1534 C C . ALA A 1 200 ? 17.235 7.230 9.889 1.00 71.31 200 ALA A C 1
ATOM 1536 O O . ALA A 1 200 ? 18.060 6.344 9.692 1.00 71.31 200 ALA A O 1
ATOM 1537 N N . ASN A 1 201 ? 16.216 7.429 9.048 1.00 69.00 201 ASN A N 1
ATOM 1538 C CA . ASN A 1 201 ? 16.060 6.636 7.827 1.00 69.00 201 ASN A CA 1
ATOM 1539 C C . ASN A 1 201 ? 17.118 6.988 6.773 1.00 69.00 201 ASN A C 1
ATOM 1541 O O . ASN A 1 201 ? 17.643 6.081 6.131 1.00 69.00 201 ASN A O 1
ATOM 1545 N N . ILE A 1 202 ? 17.449 8.273 6.611 1.00 72.75 202 ILE A N 1
ATOM 1546 C CA . ILE A 1 202 ? 18.495 8.726 5.682 1.00 72.75 202 ILE A CA 1
ATOM 1547 C C . ILE A 1 202 ? 19.858 8.161 6.097 1.00 72.75 202 ILE A C 1
ATOM 1549 O O . ILE A 1 202 ? 20.563 7.616 5.252 1.00 72.75 202 ILE A O 1
ATOM 1553 N N . ASP A 1 203 ? 20.193 8.210 7.388 1.00 71.69 203 ASP A N 1
ATOM 1554 C CA . ASP A 1 203 ? 21.456 7.676 7.916 1.00 71.69 203 ASP A CA 1
ATOM 1555 C C . ASP A 1 203 ? 21.601 6.167 7.698 1.00 71.69 203 ASP A C 1
ATOM 1557 O O . ASP A 1 203 ? 22.703 5.661 7.503 1.00 71.69 203 ASP A O 1
ATOM 1561 N N . LEU A 1 204 ? 20.480 5.442 7.712 1.00 67.62 204 LEU A N 1
ATOM 1562 C CA . LEU A 1 204 ? 20.431 4.005 7.445 1.00 67.62 204 LEU A CA 1
ATOM 1563 C C . LEU A 1 204 ? 20.370 3.671 5.943 1.00 67.62 204 LEU A C 1
ATOM 1565 O O . LEU A 1 204 ? 20.321 2.494 5.586 1.00 67.62 204 LEU A O 1
ATOM 1569 N N . GLY A 1 205 ? 20.355 4.675 5.058 1.00 66.44 205 GLY A N 1
ATOM 1570 C CA . GLY A 1 205 ? 20.221 4.484 3.611 1.00 66.44 205 GLY A CA 1
ATOM 1571 C C . GLY A 1 205 ? 18.846 3.956 3.184 1.00 66.44 205 GLY A C 1
ATOM 1572 O O . GLY A 1 205 ? 18.725 3.290 2.155 1.00 66.44 205 GLY A O 1
ATOM 1573 N N . LEU A 1 206 ? 17.804 4.212 3.981 1.00 65.00 206 LEU A N 1
ATOM 1574 C CA . LEU A 1 206 ? 16.460 3.670 3.798 1.00 65.00 206 LEU A CA 1
ATOM 1575 C C . LEU A 1 206 ? 15.504 4.694 3.180 1.00 65.00 206 LEU A C 1
ATOM 1577 O O . LEU A 1 206 ? 15.565 5.894 3.446 1.00 65.00 206 LEU A O 1
ATOM 1581 N N . ALA A 1 207 ? 14.552 4.203 2.383 1.00 59.78 207 ALA A N 1
ATOM 1582 C CA . ALA A 1 207 ? 13.493 5.040 1.833 1.00 59.78 207 ALA A CA 1
ATOM 1583 C C . ALA A 1 207 ? 12.628 5.649 2.955 1.00 59.78 207 ALA A C 1
ATOM 1585 O O . ALA A 1 207 ? 12.203 4.960 3.883 1.00 59.78 207 ALA A O 1
ATOM 1586 N N . VAL A 1 208 ? 12.311 6.943 2.840 1.00 58.00 208 VAL A N 1
ATOM 1587 C CA . VAL A 1 208 ? 11.486 7.673 3.824 1.00 58.00 208 VAL A CA 1
ATOM 1588 C C . VAL A 1 208 ? 10.039 7.151 3.864 1.00 58.00 208 VAL A C 1
ATOM 1590 O O . VAL A 1 208 ? 9.387 7.192 4.916 1.00 58.00 208 VAL A O 1
ATOM 1593 N N . ASP A 1 209 ? 9.540 6.646 2.731 1.00 60.78 209 ASP A N 1
ATOM 1594 C CA . ASP A 1 209 ? 8.263 5.943 2.600 1.00 60.78 209 ASP A CA 1
ATOM 1595 C C . ASP A 1 209 ? 8.273 5.037 1.357 1.00 60.78 209 ASP A C 1
ATOM 1597 O O . ASP A 1 209 ? 8.313 5.533 0.233 1.00 60.78 209 ASP A O 1
ATOM 1601 N N . ALA A 1 210 ? 8.241 3.718 1.551 1.00 57.28 210 ALA A N 1
ATOM 1602 C CA . ALA A 1 210 ? 8.171 2.730 0.470 1.00 57.28 210 ALA A CA 1
ATOM 1603 C C . ALA A 1 210 ? 6.782 2.074 0.356 1.00 57.28 210 ALA A C 1
ATOM 1605 O O . ALA A 1 210 ? 6.625 1.055 -0.314 1.00 57.28 210 ALA A O 1
ATOM 1606 N N . ARG A 1 211 ? 5.765 2.610 1.046 1.00 66.94 211 ARG A N 1
ATOM 1607 C CA . ARG A 1 211 ? 4.443 1.975 1.122 1.00 66.94 211 ARG A CA 1
ATOM 1608 C C . ARG A 1 211 ? 3.720 2.021 -0.216 1.00 66.94 211 ARG A C 1
ATOM 1610 O O . ARG A 1 211 ? 3.645 3.062 -0.869 1.00 66.94 211 ARG A O 1
ATOM 1617 N N . GLU A 1 212 ? 3.068 0.913 -0.556 1.00 68.88 212 GLU A N 1
ATOM 1618 C CA . GLU A 1 212 ? 2.313 0.784 -1.798 1.00 68.88 212 GLU A CA 1
ATOM 1619 C C . GLU A 1 212 ? 0.818 0.603 -1.533 1.00 68.88 212 GLU A C 1
ATOM 1621 O O . GLU A 1 212 ? 0.365 -0.400 -0.994 1.00 68.88 212 GLU A O 1
ATOM 1626 N N . TYR A 1 213 ? 0.006 1.572 -1.954 1.00 74.38 213 TYR A N 1
ATOM 1627 C CA . TYR A 1 213 ? -1.437 1.561 -1.677 1.00 74.38 213 TYR A CA 1
ATOM 1628 C C . TYR A 1 213 ? -2.294 0.973 -2.808 1.00 74.38 213 TYR A C 1
ATOM 1630 O O . TYR A 1 213 ? -3.508 0.849 -2.653 1.00 74.38 213 TYR A O 1
ATOM 1638 N N . GLY A 1 214 ? -1.684 0.582 -3.936 1.00 82.50 214 GLY A N 1
ATOM 1639 C CA . GLY A 1 214 ? -2.401 -0.023 -5.066 1.00 82.50 214 GLY A CA 1
ATOM 1640 C C . GLY A 1 214 ? -3.087 -1.339 -4.693 1.00 82.50 214 GLY A C 1
ATOM 1641 O O . GLY A 1 214 ? -4.223 -1.574 -5.091 1.00 82.50 214 GLY A O 1
ATOM 1642 N N . ILE A 1 215 ? -2.438 -2.142 -3.846 1.00 88.31 215 ILE A N 1
ATOM 1643 C CA . ILE A 1 215 ? -3.009 -3.372 -3.293 1.00 88.31 215 ILE A CA 1
ATOM 1644 C C . ILE A 1 215 ? -4.261 -3.071 -2.461 1.00 88.31 215 ILE A C 1
ATOM 1646 O O . ILE A 1 215 ? -5.315 -3.652 -2.709 1.00 88.31 215 ILE A O 1
ATOM 1650 N N . GLY A 1 216 ? -4.189 -2.094 -1.551 1.00 91.50 216 GLY A N 1
ATOM 1651 C CA . GLY A 1 216 ? -5.347 -1.667 -0.762 1.00 91.50 216 GLY A CA 1
ATOM 1652 C C . GLY A 1 216 ? -6.514 -1.190 -1.629 1.00 91.50 216 GLY A C 1
ATOM 1653 O O . GLY A 1 216 ? -7.660 -1.531 -1.352 1.00 91.50 216 GLY A O 1
ATOM 1654 N N . ALA A 1 217 ? -6.235 -0.471 -2.718 1.00 91.12 217 ALA A N 1
ATOM 1655 C CA . ALA A 1 217 ? -7.260 -0.049 -3.668 1.00 91.12 217 ALA A CA 1
ATOM 1656 C C . ALA A 1 217 ? -7.929 -1.239 -4.384 1.00 91.12 217 ALA A C 1
ATOM 1658 O O . ALA A 1 217 ? -9.151 -1.270 -4.507 1.00 91.12 217 ALA A O 1
ATOM 1659 N N . GLN A 1 218 ? -7.162 -2.244 -4.818 1.00 92.81 218 GLN A N 1
ATOM 1660 C CA . GLN A 1 218 ? -7.742 -3.442 -5.433 1.00 92.81 218 GLN A CA 1
ATOM 1661 C C . GLN A 1 218 ? -8.572 -4.262 -4.435 1.00 92.81 218 GLN A C 1
ATOM 1663 O O . GLN A 1 218 ? -9.653 -4.719 -4.795 1.00 92.81 218 GLN A O 1
ATOM 1668 N N . ILE A 1 219 ? -8.120 -4.379 -3.181 1.00 95.62 219 ILE A N 1
ATOM 1669 C CA . ILE A 1 219 ? -8.878 -5.035 -2.105 1.00 95.62 219 ILE A CA 1
ATOM 1670 C C . ILE A 1 219 ? -10.215 -4.321 -1.879 1.00 95.62 219 ILE A C 1
ATOM 1672 O O . ILE A 1 219 ? -11.259 -4.963 -1.920 1.00 95.62 219 ILE A O 1
ATOM 1676 N N . LEU A 1 220 ? -10.204 -2.991 -1.713 1.00 95.81 220 LEU A N 1
ATOM 1677 C CA . LEU A 1 220 ? -11.425 -2.192 -1.536 1.00 95.81 220 LEU A CA 1
ATOM 1678 C C . LEU A 1 220 ? -12.400 -2.363 -2.705 1.00 95.81 220 LEU A C 1
ATOM 1680 O O . LEU A 1 220 ? -13.606 -2.493 -2.506 1.00 95.81 220 LEU A O 1
ATOM 1684 N N . ARG A 1 221 ? -11.876 -2.387 -3.932 1.00 94.06 221 ARG A N 1
ATOM 1685 C CA . ARG A 1 221 ? -12.686 -2.598 -5.130 1.00 94.06 221 ARG A CA 1
ATOM 1686 C C . ARG A 1 221 ? -13.309 -3.995 -5.165 1.00 94.06 221 ARG A C 1
ATOM 1688 O O . ARG A 1 221 ? -14.459 -4.123 -5.575 1.00 94.06 221 ARG A O 1
ATOM 1695 N N . ASP A 1 222 ? -12.560 -5.015 -4.756 1.00 95.62 222 ASP A N 1
ATOM 1696 C CA . ASP A 1 222 ? -12.994 -6.415 -4.742 1.00 95.62 222 ASP A CA 1
ATOM 1697 C C . ASP A 1 222 ? -14.054 -6.690 -3.662 1.00 95.62 222 ASP A C 1
ATOM 1699 O O . ASP A 1 222 ? -15.011 -7.413 -3.929 1.00 95.62 222 ASP A O 1
ATOM 1703 N N . ILE A 1 223 ? -13.958 -6.068 -2.479 1.00 96.31 223 ILE A N 1
ATOM 1704 C CA . ILE A 1 223 ? -15.022 -6.137 -1.453 1.00 96.31 223 ILE A CA 1
ATOM 1705 C C . ILE A 1 223 ? -16.277 -5.323 -1.825 1.00 96.31 223 ILE A C 1
ATOM 1707 O O . ILE A 1 223 ? -17.270 -5.380 -1.109 1.00 96.31 223 ILE A O 1
ATOM 1711 N N . GLY A 1 224 ? -16.245 -4.565 -2.927 1.00 96.38 224 GLY A N 1
ATOM 1712 C CA . GLY A 1 224 ? -17.405 -3.863 -3.482 1.00 96.38 224 GLY A CA 1
ATOM 1713 C C . GLY A 1 224 ? -17.423 -2.344 -3.291 1.00 96.38 224 GLY A C 1
ATOM 1714 O O . GLY A 1 224 ? -18.310 -1.694 -3.837 1.00 96.38 224 GLY A O 1
ATOM 1715 N N . VAL A 1 225 ? -16.447 -1.741 -2.600 1.00 97.44 225 VAL A N 1
ATOM 1716 C CA . VAL A 1 225 ? -16.414 -0.284 -2.369 1.00 97.44 225 VAL A CA 1
ATOM 1717 C C . VAL A 1 225 ? -16.257 0.481 -3.689 1.00 97.44 225 VAL A C 1
ATOM 1719 O O . VAL A 1 225 ? -15.480 0.101 -4.570 1.00 97.44 225 VAL A O 1
ATOM 1722 N N . ARG A 1 226 ? -16.981 1.599 -3.814 1.00 95.31 226 ARG A N 1
ATOM 1723 C CA . ARG A 1 226 ? -16.949 2.542 -4.945 1.00 95.31 226 ARG A CA 1
ATOM 1724 C C . ARG A 1 226 ? -16.692 3.962 -4.466 1.00 95.31 226 ARG A C 1
ATOM 1726 O O . ARG A 1 226 ? -15.734 4.586 -4.923 1.00 95.31 226 ARG A O 1
ATOM 1733 N N . THR A 1 227 ? -17.492 4.450 -3.523 1.00 96.00 227 THR A N 1
ATOM 1734 C CA . THR A 1 227 ? -17.249 5.721 -2.836 1.00 96.00 227 THR A CA 1
ATOM 1735 C C . THR A 1 227 ? -17.071 5.497 -1.343 1.00 96.00 227 THR A C 1
ATOM 1737 O O . THR A 1 227 ? -17.633 4.565 -0.768 1.00 96.00 227 THR A O 1
ATOM 1740 N N . MET A 1 228 ? -16.227 6.314 -0.715 1.00 95.94 228 MET A N 1
ATOM 1741 C CA . MET A 1 228 ? -15.891 6.131 0.692 1.00 95.94 228 MET A CA 1
ATOM 1742 C C . MET A 1 228 ? -15.682 7.439 1.446 1.00 95.94 228 MET A C 1
ATOM 1744 O O . MET A 1 228 ? -15.145 8.413 0.904 1.00 95.94 228 MET A O 1
ATOM 1748 N N . ARG A 1 229 ? -16.006 7.400 2.738 1.00 95.31 229 ARG A N 1
ATOM 1749 C CA . ARG A 1 229 ? -15.472 8.309 3.751 1.00 95.31 229 ARG A CA 1
ATOM 1750 C C . ARG A 1 229 ? -14.206 7.683 4.322 1.00 95.31 229 ARG A C 1
ATOM 1752 O O . ARG A 1 229 ? -14.264 6.658 4.998 1.00 95.31 229 ARG A O 1
ATOM 1759 N N . LEU A 1 230 ? -13.046 8.256 4.005 1.00 93.81 230 LEU A N 1
ATOM 1760 C CA . LEU A 1 230 ? -11.757 7.658 4.355 1.00 93.81 230 LEU A CA 1
ATOM 1761 C C . LEU A 1 230 ? -11.246 8.168 5.708 1.00 93.81 230 LEU A C 1
ATOM 1763 O O . LEU A 1 230 ? -11.018 9.365 5.891 1.00 93.81 230 LEU A O 1
ATOM 1767 N N . MET A 1 231 ? -10.980 7.235 6.619 1.00 94.69 231 MET A N 1
ATOM 1768 C CA . MET A 1 231 ? -10.363 7.464 7.923 1.00 94.69 231 MET A CA 1
ATOM 1769 C C . MET A 1 231 ? -8.843 7.658 7.812 1.00 94.69 231 MET A C 1
ATOM 1771 O O . MET A 1 231 ? -8.062 6.697 7.850 1.00 94.69 231 MET A O 1
ATOM 1775 N N . THR A 1 232 ? -8.388 8.905 7.669 1.00 89.06 232 THR A N 1
ATOM 1776 C CA . THR A 1 232 ? -6.960 9.238 7.519 1.00 89.06 232 THR A CA 1
ATOM 1777 C C . THR A 1 232 ? -6.605 10.600 8.115 1.00 89.06 232 THR A C 1
ATOM 1779 O O . THR A 1 232 ? -7.371 11.555 8.007 1.00 89.06 232 THR A O 1
ATOM 1782 N N . ASN A 1 233 ? -5.394 10.704 8.675 1.00 85.62 233 ASN A N 1
ATOM 1783 C CA . ASN A 1 233 ? -4.781 11.983 9.057 1.00 85.62 233 ASN A CA 1
ATOM 1784 C C . ASN A 1 233 ? -3.817 12.527 7.993 1.00 85.62 233 ASN A C 1
ATOM 1786 O O . ASN A 1 233 ? -3.376 13.666 8.076 1.00 85.62 233 ASN A O 1
ATOM 1790 N N . ASN A 1 234 ? -3.488 11.715 6.986 1.00 81.31 234 ASN A N 1
ATOM 1791 C CA . ASN A 1 234 ? -2.570 12.074 5.915 1.00 81.31 234 ASN A CA 1
ATOM 1792 C C . ASN A 1 234 ? -3.349 12.405 4.626 1.00 81.31 234 ASN A C 1
ATOM 1794 O O . ASN A 1 234 ? -3.982 11.495 4.073 1.00 81.31 234 ASN A O 1
ATOM 1798 N N . PRO A 1 235 ? -3.280 13.650 4.124 1.00 68.38 235 PRO A N 1
ATOM 1799 C CA . PRO A 1 235 ? -3.927 14.051 2.883 1.00 68.38 235 PRO A CA 1
ATOM 1800 C C . PRO A 1 235 ? -3.260 13.502 1.609 1.00 68.38 235 PRO A C 1
ATOM 1802 O O . PRO A 1 235 ? -3.912 13.329 0.585 1.00 68.38 235 PRO A O 1
ATOM 1805 N N . ALA A 1 236 ? -1.983 13.128 1.639 1.00 67.06 236 ALA A N 1
ATOM 1806 C CA . ALA A 1 236 ? -1.316 12.530 0.481 1.00 67.06 236 ALA A CA 1
ATOM 1807 C C . ALA A 1 236 ? -1.846 11.120 0.139 1.00 67.06 236 ALA A C 1
ATOM 1809 O O . ALA A 1 236 ? -1.713 10.676 -1.001 1.00 67.06 236 ALA A O 1
ATOM 1810 N N . LYS A 1 237 ? -2.521 10.428 1.078 1.00 63.38 237 LYS A N 1
ATOM 1811 C CA . LYS A 1 237 ? -3.157 9.115 0.826 1.00 63.38 237 LYS A CA 1
ATOM 1812 C C . LYS A 1 237 ? -4.282 9.157 -0.225 1.00 63.38 237 LYS A C 1
ATOM 1814 O O . LYS A 1 237 ? -4.745 8.101 -0.646 1.00 63.38 237 LYS A O 1
ATOM 1819 N N . PHE A 1 238 ? -4.729 10.342 -0.647 1.00 60.41 238 PHE A N 1
ATOM 1820 C CA . PHE A 1 238 ? -5.840 10.513 -1.588 1.00 60.41 238 PHE A CA 1
ATOM 1821 C C . PHE A 1 238 ? -5.438 10.407 -3.069 1.00 60.41 238 PHE A C 1
ATOM 1823 O O . PHE A 1 238 ? -6.304 10.266 -3.938 1.00 60.41 238 PHE A O 1
ATOM 1830 N N . VAL A 1 239 ? -4.142 10.468 -3.390 1.00 62.53 239 VAL A N 1
ATOM 1831 C CA . VAL A 1 239 ? -3.682 10.538 -4.783 1.00 62.53 239 VAL A CA 1
ATOM 1832 C C . VAL A 1 239 ? -3.660 9.141 -5.413 1.00 62.53 239 VAL A C 1
ATOM 1834 O O . VAL A 1 239 ? -2.965 8.242 -4.952 1.00 62.53 239 VAL A O 1
ATOM 1837 N N . GLY A 1 240 ? -4.414 8.957 -6.502 1.00 64.56 240 GLY A N 1
ATOM 1838 C CA . GLY A 1 240 ? -4.353 7.753 -7.344 1.00 64.56 240 GLY A CA 1
ATOM 1839 C C . GLY A 1 240 ? -5.522 6.767 -7.220 1.00 64.56 240 GLY A C 1
ATOM 1840 O O . GLY A 1 240 ? -5.603 5.847 -8.031 1.00 64.56 240 GLY A O 1
ATOM 1841 N N . LEU A 1 241 ? -6.471 6.974 -6.297 1.00 74.00 241 LEU A N 1
ATOM 1842 C CA . LEU A 1 241 ? -7.634 6.081 -6.120 1.00 74.00 241 LEU A CA 1
ATOM 1843 C C . LEU A 1 241 ? -8.625 6.117 -7.296 1.00 74.00 241 LEU A C 1
ATOM 1845 O O . LEU A 1 241 ? -9.179 5.078 -7.657 1.00 74.00 241 LEU A O 1
ATOM 1849 N N . LYS A 1 242 ? -8.764 7.271 -7.973 1.00 70.81 242 LYS A N 1
ATOM 1850 C CA . LYS A 1 242 ? -9.621 7.419 -9.170 1.00 70.81 242 LYS A CA 1
ATOM 1851 C C . LYS A 1 242 ? -9.303 6.381 -10.251 1.00 70.81 242 LYS A C 1
ATOM 1853 O O . LYS A 1 242 ? -10.201 5.909 -10.941 1.00 70.81 242 LYS A O 1
ATOM 1858 N N . GLY A 1 243 ? -8.032 5.990 -10.380 1.00 73.62 243 GLY A N 1
ATOM 1859 C CA . GLY A 1 243 ? -7.591 4.978 -11.341 1.00 73.62 243 GLY A CA 1
ATOM 1860 C C . GLY A 1 243 ? -8.197 3.591 -11.109 1.00 73.62 243 GLY A C 1
ATOM 1861 O O . GLY A 1 243 ? -8.335 2.843 -12.069 1.00 73.62 243 GLY A O 1
ATOM 1862 N N . TYR A 1 244 ? -8.614 3.280 -9.881 1.00 79.31 244 TYR A N 1
ATOM 1863 C CA . TYR A 1 244 ? -9.193 1.993 -9.482 1.00 79.31 244 TYR A CA 1
ATOM 1864 C C . TYR A 1 244 ? -10.731 2.014 -9.460 1.00 79.31 244 TYR A C 1
ATOM 1866 O O . TYR A 1 244 ? -11.366 1.080 -8.972 1.00 79.31 244 TYR A O 1
ATOM 1874 N N . GLY A 1 245 ? -11.351 3.091 -9.963 1.00 85.06 245 GLY A N 1
ATOM 1875 C CA . GLY A 1 245 ? -12.798 3.291 -9.867 1.00 85.06 245 GLY A CA 1
ATOM 1876 C C . GLY A 1 245 ? -13.271 3.499 -8.426 1.00 85.06 245 GLY A C 1
ATOM 1877 O O . GLY A 1 245 ? -14.392 3.113 -8.097 1.00 85.06 245 GLY A O 1
ATOM 1878 N N . LEU A 1 246 ? -12.397 4.056 -7.584 1.00 90.94 246 LEU A N 1
ATOM 1879 C CA . LEU A 1 246 ? -12.667 4.432 -6.203 1.00 90.94 246 LEU A CA 1
ATOM 1880 C C . LEU A 1 246 ? -12.656 5.955 -6.076 1.00 90.94 246 LEU A C 1
ATOM 1882 O O . LEU A 1 246 ? -11.780 6.623 -6.635 1.00 90.94 246 LEU A O 1
ATOM 1886 N N . ALA A 1 247 ? -13.587 6.503 -5.305 1.00 91.81 247 ALA A N 1
ATOM 1887 C CA . ALA A 1 247 ? -13.633 7.925 -5.000 1.00 91.81 247 ALA A CA 1
ATOM 1888 C C . ALA A 1 247 ? -13.782 8.166 -3.495 1.00 91.81 247 ALA A C 1
ATOM 1890 O O . ALA A 1 247 ? -14.556 7.509 -2.805 1.00 91.81 247 ALA A O 1
ATOM 1891 N N . VAL A 1 248 ? -13.018 9.126 -2.986 1.00 91.06 248 VAL A N 1
ATOM 1892 C CA . VAL A 1 248 ? -13.138 9.589 -1.603 1.00 91.06 248 VAL A CA 1
ATOM 1893 C C . VAL A 1 248 ? -14.082 10.782 -1.614 1.00 91.06 248 VAL A C 1
ATOM 1895 O O . VAL A 1 248 ? -13.770 11.790 -2.243 1.00 91.06 248 VAL A O 1
ATOM 1898 N N . ILE A 1 249 ? -15.236 10.642 -0.964 1.00 92.69 249 ILE A N 1
ATOM 1899 C CA . ILE A 1 249 ? -16.278 11.683 -0.900 1.00 92.69 249 ILE A CA 1
ATOM 1900 C C . ILE A 1 249 ? -16.233 12.472 0.410 1.00 92.69 249 ILE A C 1
ATOM 1902 O O . ILE A 1 249 ? -16.812 13.547 0.509 1.00 92.69 249 ILE A O 1
ATOM 1906 N N . GLY A 1 250 ? -15.502 11.966 1.404 1.00 91.00 250 GLY A N 1
ATOM 1907 C CA . GLY A 1 250 ? -15.272 12.652 2.665 1.00 91.00 250 GLY A CA 1
ATOM 1908 C C . GLY A 1 250 ? -14.051 12.102 3.388 1.00 91.00 250 GLY A C 1
ATOM 1909 O O . GLY A 1 250 ? -13.600 10.981 3.136 1.00 91.00 250 GLY A O 1
ATOM 1910 N N . ARG A 1 251 ? -13.507 12.899 4.303 1.00 90.44 251 ARG A N 1
ATOM 1911 C CA . ARG A 1 251 ? -12.430 12.495 5.207 1.00 90.44 251 ARG A CA 1
ATOM 1912 C C . ARG A 1 251 ? -12.984 12.440 6.621 1.00 90.44 251 ARG A C 1
ATOM 1914 O O . ARG A 1 251 ? -13.620 13.387 7.063 1.00 90.44 251 ARG A O 1
ATOM 1921 N N . VAL A 1 252 ? -12.680 11.359 7.328 1.00 92.44 252 VAL A N 1
ATOM 1922 C CA . VAL A 1 252 ? -12.953 11.230 8.762 1.00 92.44 252 VAL A CA 1
ATOM 1923 C C . VAL A 1 252 ? -11.602 11.269 9.485 1.00 92.44 252 VAL A C 1
ATOM 1925 O O . VAL A 1 252 ? -10.724 10.458 9.170 1.00 92.44 252 VAL A O 1
ATOM 1928 N N . PRO A 1 253 ? -11.351 12.241 10.374 1.00 90.06 253 PRO A N 1
ATOM 1929 C CA . PRO A 1 253 ? -10.106 12.281 11.130 1.00 90.06 253 PRO A CA 1
ATOM 1930 C C . PRO A 1 253 ? -10.064 11.127 12.141 1.00 90.06 253 PRO A C 1
ATOM 1932 O O . PRO A 1 253 ? -11.088 10.721 12.678 1.00 90.06 253 PRO A O 1
ATOM 1935 N N . VAL A 1 254 ? -8.869 10.598 12.406 1.00 88.69 254 VAL A N 1
ATOM 1936 C CA . VAL A 1 254 ? -8.655 9.549 13.418 1.00 88.69 254 VAL A CA 1
ATOM 1937 C C . VAL A 1 254 ? -7.806 10.154 14.523 1.00 88.69 254 VAL A C 1
ATOM 1939 O O . VAL A 1 254 ? -6.577 10.090 14.478 1.00 88.69 254 VAL A O 1
ATOM 1942 N N . LEU A 1 255 ? -8.456 10.841 15.457 1.00 86.69 255 LEU A N 1
ATOM 1943 C CA . LEU A 1 255 ? -7.777 11.581 16.515 1.00 86.69 255 LEU A CA 1
ATOM 1944 C C . LEU A 1 255 ? -7.542 10.669 17.715 1.00 86.69 255 LEU A C 1
ATOM 1946 O O . LEU A 1 255 ? -8.478 10.146 18.306 1.00 86.69 255 LEU A O 1
ATOM 1950 N N . THR A 1 256 ? -6.276 10.484 18.067 1.00 85.56 256 THR A N 1
ATOM 1951 C CA . THR A 1 256 ? -5.855 9.702 19.231 1.00 85.56 256 THR A CA 1
ATOM 1952 C C . THR A 1 256 ? -5.152 10.611 20.235 1.00 85.56 256 THR A C 1
ATOM 1954 O O . THR A 1 256 ? -4.541 11.595 19.809 1.00 85.56 256 THR A O 1
ATOM 1957 N N . PRO A 1 257 ? -5.160 10.281 21.538 1.00 82.75 257 PRO A N 1
ATOM 1958 C CA . PRO A 1 257 ? -4.490 11.092 22.548 1.00 82.75 257 PRO A CA 1
ATOM 1959 C C . PRO A 1 257 ? -3.007 11.330 22.235 1.00 82.75 257 PRO A C 1
ATOM 1961 O O . PRO A 1 257 ? -2.260 10.395 21.920 1.00 82.75 257 PRO A O 1
ATOM 1964 N N . ILE A 1 258 ? -2.583 12.590 22.352 1.00 84.44 258 ILE A N 1
ATOM 1965 C CA . ILE A 1 258 ? -1.167 12.960 22.352 1.00 84.44 258 ILE A CA 1
ATOM 1966 C C . ILE A 1 258 ? -0.640 12.720 23.766 1.00 84.44 258 ILE A C 1
ATOM 1968 O O . ILE A 1 258 ? -1.208 13.207 24.740 1.00 84.44 258 ILE A O 1
ATOM 1972 N N . THR A 1 259 ? 0.433 11.950 23.872 1.00 85.19 259 THR A N 1
ATOM 1973 C CA . THR A 1 259 ? 1.134 11.643 25.119 1.00 85.19 259 THR A CA 1
ATOM 1974 C C . THR A 1 259 ? 2.568 12.145 25.019 1.00 85.19 259 THR A C 1
ATOM 1976 O O . THR A 1 259 ? 3.091 12.329 23.918 1.00 85.19 259 THR A O 1
ATOM 1979 N N . GLU A 1 260 ? 3.253 12.303 26.151 1.00 84.25 260 GLU A N 1
ATOM 1980 C CA . GLU A 1 260 ? 4.675 12.684 26.155 1.00 84.25 260 GLU A CA 1
ATOM 1981 C C . GLU A 1 260 ? 5.537 11.732 25.306 1.00 84.25 260 GLU A C 1
ATOM 1983 O O . GLU A 1 260 ? 6.440 12.163 24.593 1.00 84.25 260 GLU A O 1
ATOM 1988 N N . ALA A 1 261 ? 5.200 10.438 25.290 1.00 82.00 261 ALA A N 1
ATOM 1989 C CA . ALA A 1 261 ? 5.931 9.426 24.530 1.00 82.00 261 ALA A CA 1
ATOM 1990 C C . ALA A 1 261 ? 5.728 9.510 23.003 1.00 82.00 261 ALA A C 1
ATOM 1992 O O . ALA A 1 261 ? 6.621 9.107 22.256 1.00 82.00 261 ALA A O 1
ATOM 1993 N N . ASN A 1 262 ? 4.581 10.008 22.519 1.00 81.94 262 ASN A N 1
ATOM 1994 C CA . ASN A 1 262 ? 4.280 10.072 21.082 1.00 81.94 262 ASN A CA 1
ATOM 1995 C C . ASN A 1 262 ? 4.349 11.489 20.490 1.00 81.94 262 ASN A C 1
ATOM 1997 O O . ASN A 1 262 ? 4.372 11.622 19.264 1.00 81.94 262 ASN A O 1
ATOM 2001 N N . LYS A 1 263 ? 4.432 12.535 21.321 1.00 84.12 263 LYS A N 1
ATOM 2002 C CA . LYS A 1 263 ? 4.396 13.941 20.896 1.00 84.12 263 LYS A CA 1
ATOM 2003 C C . LYS A 1 263 ? 5.393 14.245 19.780 1.00 84.12 263 LYS A C 1
ATOM 2005 O O . LYS A 1 263 ? 4.995 14.672 18.698 1.00 84.12 263 LYS A O 1
ATOM 2010 N N . ARG A 1 264 ? 6.672 13.916 19.990 1.00 80.44 264 ARG A N 1
ATOM 2011 C CA . ARG A 1 264 ? 7.749 14.141 19.007 1.00 80.44 264 ARG A CA 1
ATOM 2012 C C . ARG A 1 264 ? 7.492 13.423 17.676 1.00 80.44 264 ARG A C 1
ATOM 2014 O O . ARG A 1 264 ? 7.740 13.967 16.598 1.00 80.44 264 ARG A O 1
ATOM 2021 N N . TYR A 1 265 ? 6.969 12.201 17.739 1.00 80.38 265 TYR A N 1
ATOM 2022 C CA . TYR A 1 265 ? 6.632 11.406 16.559 1.00 80.38 265 TYR A CA 1
ATOM 2023 C C . TYR A 1 265 ? 5.464 12.016 15.767 1.00 80.38 265 TYR A C 1
ATOM 2025 O O . TYR A 1 265 ? 5.523 12.107 14.535 1.00 80.38 265 TYR A O 1
ATOM 2033 N N . LEU A 1 266 ? 4.414 12.470 16.458 1.00 81.12 266 LEU A N 1
ATOM 2034 C CA . LEU A 1 266 ? 3.255 13.114 15.837 1.00 81.12 266 LEU A CA 1
ATOM 2035 C C . LEU A 1 266 ? 3.608 14.482 15.246 1.00 81.12 266 LEU A C 1
ATOM 2037 O O . LEU A 1 266 ? 3.210 14.766 14.114 1.00 81.12 266 LEU A O 1
ATOM 2041 N N . GLU A 1 267 ? 4.418 15.277 15.948 1.00 82.25 267 GLU A N 1
ATOM 2042 C CA . GLU A 1 267 ? 4.943 16.552 15.451 1.00 82.25 267 GLU A CA 1
ATOM 2043 C C . GLU A 1 267 ? 5.774 16.358 14.181 1.00 82.25 267 GLU A C 1
ATOM 2045 O O . GLU A 1 267 ? 5.542 17.060 13.200 1.00 82.25 267 GLU A O 1
ATOM 2050 N N . THR A 1 268 ? 6.656 15.352 14.143 1.00 78.69 268 THR A N 1
ATOM 2051 C CA . THR A 1 268 ? 7.442 15.015 12.941 1.00 78.69 268 THR A CA 1
ATOM 2052 C C . THR A 1 268 ? 6.536 14.668 11.756 1.00 78.69 268 THR A C 1
ATOM 2054 O O . THR A 1 268 ? 6.758 15.128 10.635 1.00 78.69 268 THR A O 1
ATOM 2057 N N . LYS A 1 269 ? 5.476 13.878 11.980 1.00 78.94 269 LYS A N 1
ATOM 2058 C CA . LYS A 1 269 ? 4.480 13.572 10.938 1.00 78.94 269 LYS A CA 1
ATOM 2059 C C . LYS A 1 269 ? 3.739 14.824 10.459 1.00 78.94 269 LYS A C 1
ATOM 2061 O O . LYS A 1 269 ? 3.442 14.925 9.268 1.00 78.94 269 LYS A O 1
ATOM 2066 N N . ARG A 1 270 ? 3.419 15.753 11.361 1.00 81.69 270 ARG A N 1
ATOM 2067 C CA . ARG A 1 270 ? 2.743 17.008 11.015 1.00 81.69 270 ARG A CA 1
ATOM 2068 C C . ARG A 1 270 ? 3.646 17.893 10.160 1.00 81.69 270 ARG A C 1
ATOM 2070 O O . ARG A 1 270 ? 3.296 18.207 9.028 1.00 81.69 270 ARG A O 1
ATOM 2077 N N . THR A 1 271 ? 4.829 18.230 10.669 1.00 80.38 271 THR A N 1
ATOM 2078 C CA . THR A 1 271 ? 5.727 19.222 10.057 1.00 80.38 271 THR A CA 1
ATOM 2079 C C . THR A 1 271 ? 6.406 18.711 8.792 1.00 80.38 271 THR A C 1
ATOM 2081 O O . THR A 1 271 ? 6.510 19.452 7.820 1.00 80.38 271 THR A O 1
ATOM 2084 N N . LYS A 1 272 ? 6.845 17.446 8.769 1.00 74.94 272 LYS A N 1
ATOM 2085 C CA . LYS A 1 272 ? 7.630 16.898 7.650 1.00 74.94 272 LYS A CA 1
ATOM 2086 C C . LYS A 1 272 ? 6.813 16.088 6.646 1.00 74.94 272 LYS A C 1
ATOM 2088 O O . LYS A 1 272 ? 7.318 15.779 5.573 1.00 74.94 272 LYS A O 1
ATOM 2093 N N . MET A 1 273 ? 5.587 15.680 6.987 1.00 71.88 273 MET A N 1
ATOM 2094 C CA . MET A 1 273 ? 4.809 14.724 6.173 1.00 71.88 273 MET A CA 1
ATOM 2095 C C . MET A 1 273 ? 3.367 15.165 5.919 1.00 71.88 273 MET A C 1
ATOM 2097 O O . MET A 1 273 ? 2.580 14.389 5.374 1.00 71.88 273 MET A O 1
ATOM 2101 N N . GLY A 1 274 ? 3.018 16.392 6.315 1.00 74.56 274 GLY A N 1
ATOM 2102 C CA . GLY A 1 274 ? 1.728 17.013 6.024 1.00 74.56 274 GLY A CA 1
ATOM 2103 C C . GLY A 1 274 ? 0.538 16.336 6.700 1.00 74.56 274 GLY A C 1
ATOM 2104 O O . GLY A 1 274 ? -0.582 16.457 6.209 1.00 74.56 274 GLY A O 1
ATOM 2105 N N . HIS A 1 275 ? 0.752 15.578 7.782 1.00 79.00 275 HIS A N 1
ATOM 2106 C CA . HIS A 1 275 ? -0.363 15.041 8.561 1.00 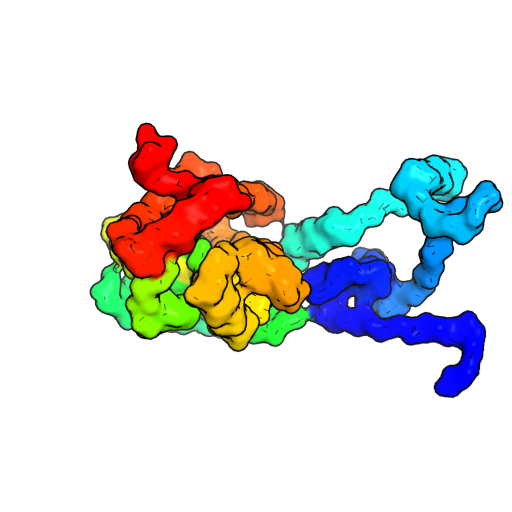79.00 275 HIS A CA 1
ATOM 2107 C C . HIS A 1 275 ? -1.114 16.182 9.254 1.00 79.00 275 HIS A C 1
ATOM 2109 O O . HIS A 1 275 ? -0.486 17.047 9.849 1.00 79.00 275 HIS A O 1
ATOM 2115 N N . ILE A 1 276 ? -2.442 16.141 9.211 1.00 76.38 276 ILE A N 1
ATOM 2116 C CA . ILE A 1 276 ? -3.325 17.147 9.812 1.00 76.38 276 ILE A CA 1
ATOM 2117 C C . ILE A 1 276 ? -4.013 16.500 11.013 1.00 76.38 276 ILE A C 1
ATOM 2119 O O . ILE A 1 276 ? -4.663 15.458 10.845 1.00 76.38 276 ILE A O 1
ATOM 2123 N N . TYR A 1 277 ? -3.884 17.115 12.187 1.00 75.81 277 TYR A N 1
ATOM 2124 C CA . TYR A 1 277 ? -4.523 16.681 13.433 1.00 75.81 277 TYR A CA 1
ATOM 2125 C C . TYR A 1 277 ? -5.512 17.747 13.931 1.00 75.81 277 TYR A C 1
ATOM 2127 O O . TYR A 1 277 ? -5.600 18.826 13.360 1.00 75.81 277 TYR A O 1
ATOM 2135 N N . GLY A 1 278 ? -6.285 17.445 14.978 1.00 60.78 278 GLY A N 1
ATOM 2136 C CA . GLY A 1 278 ? -7.385 18.303 15.444 1.00 60.78 278 GLY A CA 1
ATOM 2137 C C . GLY A 1 278 ? -6.995 19.720 15.887 1.00 60.78 278 GLY A C 1
ATOM 2138 O O . GLY A 1 278 ? -7.874 20.556 15.980 1.00 60.78 278 GLY A O 1
ATOM 2139 N N . SER A 1 279 ? -5.712 20.015 16.125 1.00 52.19 279 SER A N 1
ATOM 2140 C CA . SER A 1 279 ? -5.225 21.386 16.369 1.00 52.19 279 SER A CA 1
ATOM 2141 C C . SER A 1 279 ? -5.166 22.261 15.112 1.00 52.19 279 SER A C 1
ATOM 2143 O O . SER A 1 279 ? -4.894 23.452 15.214 1.00 52.19 279 SER A O 1
ATOM 2145 N N . ASP A 1 280 ? -5.326 21.648 13.940 1.00 48.88 280 ASP A N 1
ATOM 2146 C CA . ASP A 1 280 ? -5.171 22.265 12.623 1.00 48.88 280 ASP A CA 1
ATOM 2147 C C . ASP A 1 280 ? -6.532 22.391 11.886 1.00 48.88 280 ASP A C 1
ATOM 2149 O O . ASP A 1 280 ? -6.558 22.708 10.694 1.00 48.88 280 ASP A O 1
ATOM 2153 N N . ILE A 1 281 ? -7.642 22.083 12.577 1.00 42.69 281 ILE A N 1
ATOM 2154 C CA . ILE A 1 281 ? -9.050 22.244 12.155 1.00 42.69 281 ILE A CA 1
ATOM 2155 C C . ILE A 1 281 ? -9.665 23.340 13.024 1.00 42.69 281 ILE A C 1
ATOM 2157 O O . ILE A 1 281 ? -10.419 24.163 12.464 1.00 42.69 281 ILE A O 1
#

InterPro domains:
  IPR000422 3,4-dihydroxy-2-butanone 4-phosphate synthase, RibB [PF00926] (1-77)
  IPR000926 GTP cyclohydrolase II, RibA [MF_00179] (83-279)
  IPR000926 GTP cyclohydrolase II, RibA [TIGR00505] (91-276)
  IPR000926 GTP cyclohydrolase II, RibA [cd00641] (84-276)
  IPR017945 DHBP synthase RibB-like alpha/beta domain superfamily [SSF55821] (2-85)
  IPR032677 GTP cyclohydrolase II [PF00925] (90-253)
  IPR036144 GTP cyclohydrolase II superfamily [G3DSA:3.40.50.10990] (87-256)
  IPR036144 GTP cyclohydrolase II superfamily [SSF142695] (83-255)

Organism: NCBI:txid97028

Secondary structure (DSSP, 8-state):
---S----PPPTTGGGT---HHHHHHHHHHHTTS-S-------B-TTT-SBPPHHHHHHHHHHTT-----HHHHHHHHHHHS--EEEEEEEEEEETTEEEEEEEEEETTT--EEEEEEES--TT--SEEEEEEEP-HHHHTT--TT-SHHHHHHHHHHHHHHHSSEEEEEETT-GGGTT-HHHHHHHHHHHHTT--HHHHHHHTT--S-----HHHHHHHHHTT-SEEEEE-S-GGGGTTGGGGT-EEEEEE-------TTTHHHHHHHHHHH----GGG-

pLDDT: mean 88.2, std 10.51, range [42.69, 98.62]

Sequence (281 aa):
KPGHVFPLKYRNGGVLRRAGHTEASVDLVALAGLSPFSALTALVDVEDGNMASLSNLKSFALEYNLPIVSITDLIRYRRKREKLVERTYVSHLPTKWGLFQAYCYSSKLDGTEHVAIVKGDIGDGQDVLVRVHSECLTGDIFGSARCDCGNQLALAMELIEEAGRGALVYLRGHEGRGIGLGHKLQAYNLQDQGRDTVEANIDLGLAVDAREYGIGAQILRDIGVRTMRLMTNNPAKFVGLKGYGLAVIGRVPVLTPITEANKRYLETKRTKMGHIYGSDI

Radius of gyration: 22.04 Å; chains: 1; bounding box: 56×41×61 Å